Protein AF-A0A8H7E8X5-F1 (afdb_monomer_lite)

Radius of gyration: 23.02 Å; chains: 1; bounding box: 70×50×63 Å

Organism: NCBI:txid364733

InterPro domains:
  IPR025533 Protein of unknown function DUF4419 [PF14388] (1-204)
  IPR025533 Protein of unknown function DUF4419 [PTHR31252] (1-207)

Structure (mmCIF, N/CA/C/O backbone):
data_AF-A0A8H7E8X5-F1
#
_entry.id   AF-A0A8H7E8X5-F1
#
loop_
_atom_site.group_PDB
_atom_site.id
_atom_site.type_symbol
_atom_site.label_atom_id
_atom_site.label_alt_id
_atom_site.label_comp_id
_atom_site.label_asym_id
_atom_site.label_entity_id
_atom_site.label_seq_id
_atom_site.pdbx_PDB_ins_code
_atom_site.Cartn_x
_atom_site.Cartn_y
_atom_site.Cartn_z
_atom_site.occupancy
_atom_site.B_iso_or_equiv
_atom_site.auth_seq_id
_atom_site.auth_comp_id
_atom_site.auth_asym_id
_atom_site.auth_atom_id
_atom_site.pdbx_PDB_model_num
ATOM 1 N N . MET A 1 1 ? -34.900 24.177 18.590 1.00 46.56 1 MET A N 1
ATOM 2 C CA . MET A 1 1 ? -34.113 25.388 18.263 1.00 46.56 1 MET A CA 1
ATOM 3 C C . MET A 1 1 ? -32.699 25.000 17.821 1.00 46.56 1 MET A C 1
ATOM 5 O O . MET A 1 1 ? -31.757 25.142 18.580 1.00 46.56 1 MET A O 1
ATOM 9 N N . MET A 1 2 ? -32.560 24.484 16.597 1.00 32.22 2 MET A N 1
ATOM 10 C CA . MET A 1 2 ? -31.265 24.312 15.905 1.00 32.22 2 MET A CA 1
ATOM 11 C C . MET A 1 2 ? -31.343 24.722 14.418 1.00 32.22 2 MET A C 1
ATOM 13 O O . MET A 1 2 ? -30.321 24.949 13.792 1.00 32.22 2 MET A O 1
ATOM 17 N N . GLY A 1 3 ? -32.549 24.886 13.853 1.00 36.16 3 GLY A N 1
ATOM 18 C CA . GLY A 1 3 ? -32.745 25.287 12.452 1.00 36.16 3 GLY A CA 1
ATOM 19 C C . GLY A 1 3 ? -32.622 26.790 12.168 1.00 36.16 3 GLY A C 1
ATOM 20 O O . GLY A 1 3 ? -32.438 27.175 11.023 1.00 36.16 3 GLY A O 1
ATOM 21 N N . THR A 1 4 ? -32.689 27.662 13.179 1.00 43.66 4 THR A N 1
ATOM 22 C CA . THR A 1 4 ? -32.699 29.127 12.987 1.00 43.66 4 THR A CA 1
ATOM 23 C C . THR A 1 4 ? -31.311 29.770 12.891 1.00 43.66 4 THR A C 1
ATOM 25 O O . THR A 1 4 ? -31.224 30.960 12.608 1.00 43.66 4 THR A O 1
ATOM 28 N N . LEU A 1 5 ? -30.226 29.007 13.088 1.00 44.22 5 LEU A N 1
ATOM 29 C CA . LEU A 1 5 ? -28.839 29.500 13.032 1.00 44.22 5 LEU A CA 1
ATOM 30 C C . LEU A 1 5 ? -28.049 29.001 11.805 1.00 44.22 5 LEU A C 1
ATOM 32 O O . LEU A 1 5 ? -26.901 29.396 11.620 1.00 44.22 5 LEU A O 1
ATOM 36 N N . GLN A 1 6 ? -28.677 28.219 10.917 1.00 40.34 6 GLN A N 1
ATOM 37 C CA . GLN A 1 6 ? -28.052 27.675 9.698 1.00 40.34 6 GLN A CA 1
ATOM 38 C C . GLN A 1 6 ? -27.538 28.729 8.711 1.00 40.34 6 GLN A C 1
ATOM 40 O O . GLN A 1 6 ? -26.652 28.431 7.923 1.00 40.34 6 GLN A O 1
ATOM 45 N N . LYS A 1 7 ? -28.053 29.964 8.752 1.00 43.56 7 LYS A N 1
ATOM 46 C CA . LYS A 1 7 ? -27.566 31.060 7.895 1.00 43.56 7 LYS A CA 1
ATOM 47 C C . LYS A 1 7 ? -26.376 31.838 8.466 1.00 43.56 7 LYS A C 1
ATOM 49 O O . LYS A 1 7 ? -25.842 32.690 7.765 1.00 43.56 7 LYS A O 1
ATOM 54 N N . TYR A 1 8 ? -25.983 31.572 9.711 1.00 40.72 8 TYR A N 1
ATOM 55 C CA . TYR A 1 8 ? -24.938 32.330 10.411 1.00 40.72 8 TYR A CA 1
ATOM 56 C C . TYR A 1 8 ? -23.752 31.472 10.851 1.00 40.72 8 TYR A C 1
ATOM 58 O O . TYR A 1 8 ? -22.701 32.018 11.173 1.00 40.72 8 TYR A O 1
ATOM 66 N N . PHE A 1 9 ? -23.907 30.148 10.846 1.00 33.59 9 PHE A N 1
ATOM 67 C CA . PHE A 1 9 ? -22.853 29.215 11.209 1.00 33.59 9 PHE A CA 1
ATOM 68 C C . PHE A 1 9 ? -22.735 28.131 10.150 1.00 33.59 9 PHE A C 1
ATOM 70 O O . PHE A 1 9 ? -23.690 27.406 9.873 1.00 33.59 9 PHE A O 1
ATOM 77 N N . ASP A 1 10 ? -21.539 28.026 9.583 1.00 31.61 10 ASP A N 1
ATOM 78 C CA . ASP A 1 10 ? -21.145 26.884 8.780 1.00 31.61 10 ASP A CA 1
ATOM 79 C C . ASP A 1 10 ? -20.956 25.701 9.739 1.00 31.61 10 ASP A C 1
ATOM 81 O O . ASP A 1 10 ? -20.064 25.712 10.595 1.00 31.61 10 ASP A O 1
ATOM 85 N N . TYR A 1 11 ? -21.831 24.699 9.662 1.00 33.53 11 TYR A N 1
ATOM 86 C CA . TYR A 1 11 ? -21.717 23.486 10.471 1.00 33.53 11 TYR A CA 1
ATOM 87 C C . TYR A 1 11 ? -20.634 22.584 9.871 1.00 33.53 11 TYR A C 1
ATOM 89 O O . TYR A 1 11 ? -20.913 21.526 9.313 1.00 33.53 11 TYR A O 1
ATOM 97 N N . ASN A 1 12 ? -19.376 23.009 9.988 1.00 28.88 12 ASN A N 1
ATOM 98 C CA . ASN A 1 12 ? -18.217 22.189 9.662 1.00 28.88 12 ASN A CA 1
ATOM 99 C C . ASN A 1 12 ? -18.042 21.107 10.738 1.00 28.88 12 ASN A C 1
ATOM 101 O O . ASN A 1 12 ? -17.226 21.215 11.654 1.00 28.88 12 ASN A O 1
ATOM 105 N N . LEU A 1 13 ? -18.824 20.035 10.625 1.00 26.03 13 LEU A N 1
ATOM 106 C CA . LEU A 1 13 ? -18.470 18.761 11.231 1.00 26.03 13 LEU A CA 1
ATOM 107 C C . LEU A 1 13 ? -17.204 18.269 10.519 1.00 26.03 13 LEU A C 1
ATOM 109 O O . LEU A 1 13 ? -17.281 17.682 9.443 1.00 26.03 13 LEU A O 1
ATOM 113 N N . ARG A 1 14 ? -16.026 18.502 11.115 1.00 34.41 14 ARG A N 1
ATOM 114 C CA . ARG A 1 14 ? -14.799 17.762 10.774 1.00 34.41 14 ARG A CA 1
ATOM 115 C C . ARG A 1 14 ? -14.991 16.298 11.196 1.00 34.41 14 ARG A C 1
ATOM 117 O O . ARG A 1 14 ? -14.504 15.870 12.237 1.00 34.41 14 ARG A O 1
ATOM 124 N N . GLY A 1 15 ? -15.788 15.566 10.424 1.00 32.16 15 GLY A N 1
ATOM 125 C CA . GLY A 1 15 ? -16.026 14.135 10.558 1.00 32.16 15 GLY A CA 1
ATOM 126 C C . GLY A 1 15 ? -14.956 13.367 9.794 1.00 32.16 15 GLY A C 1
ATOM 127 O O . GLY A 1 15 ? -14.653 13.704 8.653 1.00 32.16 15 GLY A O 1
ATOM 128 N N . GLY A 1 16 ? -14.352 12.382 10.456 1.00 40.75 16 GLY A N 1
ATOM 129 C CA . GLY A 1 16 ? -13.248 11.587 9.933 1.00 40.75 16 GLY A CA 1
ATOM 130 C C . GLY A 1 16 ? -13.491 11.026 8.531 1.00 40.75 16 GLY A C 1
ATOM 131 O O . GLY A 1 16 ? -14.607 10.678 8.150 1.00 40.75 16 GLY A O 1
ATOM 132 N N . CYS A 1 17 ? -12.397 10.937 7.785 1.00 52.47 17 CYS A N 1
ATOM 133 C CA . CYS A 1 17 ? -12.287 10.232 6.521 1.00 52.47 17 CYS A CA 1
ATOM 134 C C . CYS A 1 17 ? -12.805 8.791 6.662 1.00 52.47 17 CYS A C 1
ATOM 136 O O . CYS A 1 17 ? -12.270 7.992 7.425 1.00 52.47 17 CYS A O 1
ATOM 138 N N . GLY A 1 18 ? -13.856 8.465 5.917 1.00 61.81 18 GLY A N 1
ATOM 139 C CA . GLY A 1 18 ? -14.377 7.111 5.779 1.00 61.81 18 GLY A CA 1
ATOM 140 C C . GLY A 1 18 ? -14.711 6.845 4.319 1.00 61.81 18 GLY A C 1
ATOM 141 O O . GLY A 1 18 ? -15.047 7.771 3.580 1.00 61.81 18 GLY A O 1
ATOM 142 N N . PHE A 1 19 ? -14.598 5.592 3.889 1.00 74.12 19 PHE A N 1
ATOM 143 C CA . PHE A 1 19 ? -15.014 5.204 2.546 1.00 74.12 19 PHE A CA 1
ATOM 144 C C . PHE A 1 19 ? -16.534 4.993 2.538 1.00 74.12 19 PHE A C 1
ATOM 146 O O . PHE A 1 19 ? -17.002 4.073 3.210 1.00 74.12 19 PHE A O 1
ATOM 153 N N . PRO A 1 20 ? -17.325 5.804 1.806 1.00 77.19 20 PRO A N 1
ATOM 154 C CA . PRO A 1 20 ? -18.770 5.580 1.701 1.00 77.19 20 PRO A CA 1
ATOM 155 C C . PRO A 1 20 ? -19.086 4.269 0.969 1.00 77.19 20 PRO A C 1
ATOM 157 O O . PRO A 1 20 ? -20.109 3.641 1.219 1.00 77.19 20 PRO A O 1
ATOM 160 N N . SER A 1 21 ? -18.192 3.846 0.075 1.00 83.88 21 SER A N 1
ATOM 161 C CA . SER A 1 21 ? -18.169 2.522 -0.537 1.00 83.88 21 SER A CA 1
ATOM 162 C C . SER A 1 21 ? -16.740 2.187 -0.966 1.00 83.88 21 SER A C 1
ATOM 164 O O . SER A 1 21 ? -15.910 3.083 -1.139 1.00 83.88 21 SER A O 1
ATOM 166 N N . VAL A 1 22 ? -16.450 0.897 -1.133 1.00 89.62 22 VAL A N 1
ATOM 167 C CA . VAL A 1 22 ? -15.182 0.403 -1.678 1.00 89.62 22 VAL A CA 1
ATOM 168 C C . VAL A 1 22 ? -15.502 -0.589 -2.783 1.00 89.62 22 VAL A C 1
ATOM 170 O O . VAL A 1 22 ? -16.295 -1.504 -2.585 1.00 89.62 22 VAL A O 1
ATOM 173 N N . THR A 1 23 ? -14.868 -0.417 -3.941 1.00 91.62 23 THR A N 1
ATOM 174 C CA . THR A 1 23 ? -14.894 -1.413 -5.016 1.00 91.62 23 THR A CA 1
ATOM 175 C C . THR A 1 23 ? -13.538 -2.098 -5.072 1.00 91.62 23 THR A C 1
ATOM 177 O O . THR A 1 23 ? -12.532 -1.468 -5.401 1.00 91.62 23 THR A O 1
ATOM 180 N N . LEU A 1 24 ? -13.509 -3.387 -4.743 1.00 93.31 24 LEU A N 1
ATOM 181 C CA . LEU A 1 24 ? -12.315 -4.212 -4.866 1.00 93.31 24 LEU A CA 1
ATOM 182 C C . LEU A 1 24 ? -12.258 -4.797 -6.281 1.00 93.31 24 LEU A C 1
ATOM 184 O O . LEU A 1 24 ? -13.121 -5.581 -6.661 1.00 93.31 24 LEU A O 1
ATOM 188 N N . LEU A 1 25 ? -11.273 -4.376 -7.075 1.00 93.06 25 LEU A N 1
ATOM 189 C CA . LEU A 1 25 ? -11.106 -4.849 -8.453 1.00 93.06 25 LEU A CA 1
ATOM 190 C C . LEU A 1 25 ? -10.452 -6.239 -8.505 1.00 93.06 25 LEU A C 1
ATOM 192 O O . LEU A 1 25 ? -9.721 -6.630 -7.592 1.00 93.06 25 LEU A O 1
ATOM 196 N N . GLY A 1 26 ? -10.681 -6.940 -9.616 1.00 94.12 26 GLY A N 1
ATOM 197 C CA . GLY A 1 26 ? -10.250 -8.324 -9.820 1.00 94.12 26 GLY A CA 1
ATOM 198 C C . GLY A 1 26 ? -11.254 -9.333 -9.270 1.00 94.12 26 GLY A C 1
ATOM 199 O O . GLY A 1 26 ? -12.326 -8.976 -8.780 1.00 94.12 26 GLY A O 1
ATOM 200 N N . GLU A 1 27 ? -10.898 -10.605 -9.361 1.00 96.81 27 GLU A N 1
ATOM 201 C CA . GLU A 1 27 ? -11.702 -11.709 -8.858 1.00 96.81 27 GLU A CA 1
ATOM 202 C C . GLU A 1 27 ? -11.158 -12.222 -7.526 1.00 96.81 27 GLU A C 1
ATOM 204 O O . GLU A 1 27 ? -9.976 -12.090 -7.206 1.00 96.81 27 GLU A O 1
ATOM 209 N N . ARG A 1 28 ? -12.011 -12.898 -6.754 1.00 96.81 28 ARG A N 1
ATOM 210 C CA . ARG A 1 28 ? -11.624 -13.556 -5.498 1.00 96.81 28 ARG A CA 1
ATOM 211 C C . ARG A 1 28 ? -10.368 -14.431 -5.655 1.00 96.81 28 ARG A C 1
ATOM 213 O O . ARG A 1 28 ? -9.483 -14.395 -4.801 1.00 96.81 28 ARG A O 1
ATOM 220 N N . ALA A 1 29 ? -10.269 -15.168 -6.764 1.00 97.94 29 ALA A N 1
ATOM 221 C CA . ALA A 1 29 ? -9.134 -16.038 -7.072 1.00 97.94 29 ALA A CA 1
ATOM 222 C C . ALA A 1 29 ? -7.811 -15.268 -7.258 1.00 97.94 29 ALA A C 1
ATOM 224 O O . ALA A 1 29 ? -6.754 -15.763 -6.858 1.00 97.94 29 ALA A O 1
ATOM 225 N N . ASP A 1 30 ? -7.856 -14.043 -7.795 1.00 97.88 30 ASP A N 1
ATOM 226 C CA . ASP A 1 30 ? -6.671 -13.190 -7.937 1.00 97.88 30 ASP A CA 1
ATOM 227 C C . ASP A 1 30 ? -6.090 -12.846 -6.561 1.00 97.88 30 ASP A C 1
ATOM 229 O O . ASP A 1 30 ? -4.883 -12.951 -6.327 1.00 97.88 30 ASP A O 1
ATOM 233 N N . TRP A 1 31 ? -6.959 -12.497 -5.611 1.00 97.94 31 TRP A N 1
ATOM 234 C CA . TRP A 1 31 ? -6.565 -12.144 -4.247 1.00 97.94 31 TRP A CA 1
ATOM 235 C C . TRP A 1 31 ? -6.051 -13.348 -3.447 1.00 97.94 31 TRP A C 1
ATOM 237 O O . TRP A 1 31 ? -5.092 -13.220 -2.678 1.00 97.94 31 TRP A O 1
ATOM 247 N N . GLU A 1 32 ? -6.604 -14.541 -3.670 1.00 98.25 32 GLU A N 1
ATOM 248 C CA . GLU A 1 32 ? -6.062 -15.787 -3.113 1.00 98.25 32 GLU A CA 1
ATOM 249 C C . GLU A 1 32 ? -4.673 -16.119 -3.675 1.00 98.25 32 GLU A C 1
ATOM 251 O O . GLU A 1 32 ? -3.776 -16.541 -2.932 1.00 98.25 32 GLU A O 1
ATOM 256 N N . GLU A 1 33 ? -4.454 -15.882 -4.968 1.00 98.31 33 GLU A N 1
ATOM 257 C CA . GLU A 1 33 ? -3.146 -16.056 -5.596 1.00 98.31 33 GLU A CA 1
ATOM 258 C C . GLU A 1 33 ? -2.121 -15.050 -5.049 1.00 98.31 33 GLU A C 1
ATOM 260 O O . GLU A 1 33 ? -0.983 -15.433 -4.746 1.00 98.31 33 GLU A O 1
ATOM 265 N N . ILE A 1 34 ? -2.513 -13.789 -4.829 1.00 97.94 34 ILE A N 1
ATOM 266 C CA . ILE A 1 34 ? -1.672 -12.796 -4.141 1.00 97.94 34 ILE A CA 1
ATOM 267 C C . ILE A 1 34 ? -1.310 -13.299 -2.738 1.00 97.94 34 ILE A C 1
ATOM 269 O O . ILE A 1 34 ? -0.128 -13.315 -2.379 1.00 97.94 34 ILE A O 1
ATOM 273 N N . LEU A 1 35 ? -2.282 -13.789 -1.960 1.00 98.12 35 LEU A N 1
ATOM 274 C CA . LEU A 1 35 ? -2.036 -14.339 -0.623 1.00 98.12 35 LEU A CA 1
ATOM 275 C C . LEU A 1 35 ? -1.037 -15.504 -0.659 1.00 98.12 35 LEU A C 1
ATOM 277 O O . LEU A 1 35 ? -0.131 -15.589 0.179 1.00 98.12 35 LEU A O 1
ATOM 281 N N . ARG A 1 36 ? -1.162 -16.395 -1.647 1.00 98.38 36 ARG A N 1
ATOM 282 C CA . ARG A 1 36 ? -0.237 -17.516 -1.848 1.00 98.38 36 ARG A CA 1
ATOM 283 C C . ARG A 1 36 ? 1.181 -17.034 -2.160 1.00 98.38 36 ARG A C 1
ATOM 285 O O . ARG A 1 36 ? 2.139 -17.636 -1.673 1.00 98.38 36 ARG A O 1
ATOM 292 N N . ARG A 1 37 ? 1.343 -15.969 -2.951 1.00 98.12 37 ARG A N 1
ATOM 293 C CA . ARG A 1 37 ? 2.657 -15.371 -3.257 1.00 98.12 37 ARG A CA 1
ATOM 294 C C . ARG A 1 37 ? 3.263 -14.676 -2.046 1.00 98.12 37 ARG A C 1
ATOM 296 O O . ARG A 1 37 ? 4.444 -14.889 -1.776 1.00 98.12 37 ARG A O 1
ATOM 303 N N . VAL A 1 38 ? 2.465 -13.931 -1.283 1.00 97.94 38 VAL A N 1
ATOM 304 C CA . VAL A 1 38 ? 2.912 -13.266 -0.050 1.00 97.94 38 VAL A CA 1
ATOM 305 C C . VAL A 1 38 ? 3.472 -14.274 0.946 1.00 97.94 38 VAL A C 1
ATOM 307 O O . VAL A 1 38 ? 4.568 -14.075 1.456 1.00 97.94 38 VAL A O 1
ATOM 310 N N . ARG A 1 39 ? 2.823 -15.432 1.121 1.00 97.94 39 ARG A N 1
ATOM 311 C CA . ARG A 1 39 ? 3.330 -16.517 1.986 1.00 97.94 39 ARG A CA 1
ATOM 312 C C . ARG A 1 39 ? 4.701 -17.072 1.583 1.00 97.94 39 ARG A C 1
ATOM 314 O O . ARG A 1 39 ? 5.316 -17.780 2.372 1.00 97.94 39 ARG A O 1
ATOM 321 N N . LYS A 1 40 ? 5.190 -16.780 0.374 1.00 98.12 40 LYS A N 1
ATOM 322 C CA . LYS A 1 40 ? 6.527 -17.183 -0.089 1.00 98.12 40 LYS A CA 1
ATOM 323 C C . LYS A 1 40 ? 7.597 -16.133 0.179 1.00 98.12 40 LYS A C 1
ATOM 325 O O . LYS A 1 40 ? 8.767 -16.457 0.013 1.00 98.12 40 LYS A O 1
ATOM 330 N N . LEU A 1 41 ? 7.237 -14.910 0.569 1.00 97.75 41 LEU A N 1
ATOM 331 C CA . LEU A 1 41 ? 8.194 -13.840 0.861 1.00 97.75 41 LEU A CA 1
ATOM 332 C C . LEU A 1 41 ? 9.236 -14.197 1.934 1.00 97.75 41 LEU A C 1
ATOM 334 O O . LEU A 1 41 ? 10.383 -13.789 1.746 1.00 97.75 41 LEU A O 1
ATOM 338 N N . PRO A 1 42 ? 8.936 -15.004 2.977 1.00 98.12 42 PRO A N 1
ATOM 339 C CA . PRO A 1 42 ? 9.933 -15.359 3.987 1.00 98.12 42 PRO A CA 1
ATOM 340 C C . PRO A 1 42 ? 11.224 -15.989 3.441 1.00 98.12 42 PRO A C 1
ATOM 342 O O . PRO A 1 42 ? 12.283 -15.860 4.049 1.00 98.12 42 PRO A O 1
ATOM 345 N N . LYS A 1 43 ? 11.184 -16.612 2.253 1.00 97.81 43 LYS A N 1
ATOM 346 C CA . LYS A 1 43 ? 12.374 -17.204 1.618 1.00 97.81 43 LYS A CA 1
ATOM 347 C C . LYS A 1 43 ? 13.450 -16.179 1.222 1.00 97.81 43 LYS A C 1
ATOM 349 O O . LYS A 1 43 ? 14.559 -16.578 0.892 1.00 97.81 43 LYS A O 1
ATOM 354 N N . TYR A 1 44 ? 13.120 -14.886 1.212 1.00 96.25 44 TYR A N 1
ATOM 355 C CA . TYR A 1 44 ? 14.026 -13.799 0.830 1.00 96.25 44 TYR A CA 1
ATOM 356 C C . TYR A 1 44 ? 14.676 -13.091 2.033 1.00 96.25 44 TYR A C 1
ATOM 358 O O . TYR A 1 44 ? 15.332 -12.069 1.855 1.00 96.25 44 TYR A O 1
ATOM 366 N N . GLY A 1 45 ? 14.511 -13.614 3.254 1.00 97.00 45 GLY A N 1
ATOM 367 C CA . GLY A 1 45 ? 15.200 -13.127 4.452 1.00 97.00 45 GLY A CA 1
ATOM 368 C C . GLY A 1 45 ? 14.274 -12.544 5.520 1.00 97.00 45 GLY A C 1
ATOM 369 O O . GLY A 1 45 ? 13.046 -12.617 5.434 1.00 97.00 45 GLY A O 1
ATOM 370 N N . SER A 1 46 ? 14.877 -11.963 6.559 1.00 96.56 46 SER A N 1
ATOM 371 C CA . SER A 1 46 ? 14.171 -11.510 7.766 1.00 96.56 46 SER A CA 1
ATOM 372 C C . SER A 1 46 ? 13.194 -10.362 7.502 1.00 96.56 46 SER A C 1
ATOM 374 O O . SER A 1 46 ? 12.048 -10.430 7.939 1.00 96.56 46 SER A O 1
ATOM 376 N N . GLN A 1 47 ? 13.597 -9.346 6.735 1.00 96.12 47 GLN A N 1
ATOM 377 C CA . GLN A 1 47 ? 12.727 -8.210 6.409 1.00 96.12 47 GLN A CA 1
ATOM 378 C C . GLN A 1 47 ? 11.499 -8.625 5.571 1.00 96.12 47 GLN A C 1
ATOM 380 O O . GLN A 1 47 ? 10.381 -8.323 5.985 1.00 96.12 47 GLN A O 1
ATOM 385 N N . PRO A 1 48 ? 11.634 -9.381 4.458 1.00 97.00 48 PRO A N 1
ATOM 386 C CA . PRO A 1 48 ? 10.476 -9.940 3.753 1.00 97.00 48 PRO A CA 1
ATOM 387 C C . PRO A 1 48 ? 9.600 -10.863 4.610 1.00 97.00 48 PRO A C 1
ATOM 389 O O . PRO A 1 48 ? 8.393 -10.936 4.384 1.00 97.00 48 PRO A O 1
ATOM 392 N N . THR A 1 49 ? 10.180 -11.554 5.599 1.00 97.25 49 THR A N 1
ATOM 393 C CA . THR A 1 49 ? 9.414 -12.357 6.566 1.00 97.25 49 THR A CA 1
ATOM 394 C C . THR A 1 49 ? 8.511 -11.471 7.422 1.00 97.25 49 THR A C 1
ATOM 396 O O . THR A 1 49 ? 7.309 -11.718 7.493 1.00 97.25 49 THR A O 1
ATOM 399 N N . GLU A 1 50 ? 9.060 -10.416 8.026 1.00 95.81 50 GLU A N 1
ATOM 400 C CA . GLU A 1 50 ? 8.297 -9.442 8.818 1.00 95.81 50 GLU A CA 1
ATOM 401 C C . GLU A 1 50 ? 7.209 -8.768 7.970 1.00 95.81 50 GLU A C 1
ATOM 403 O O . GLU A 1 50 ? 6.047 -8.700 8.371 1.00 95.81 50 GLU A O 1
ATOM 408 N N . TRP A 1 51 ? 7.557 -8.342 6.754 1.00 97.06 51 TRP A N 1
ATOM 409 C CA . TRP A 1 51 ? 6.602 -7.735 5.832 1.00 97.06 51 TRP A CA 1
ATOM 410 C C . TRP A 1 51 ? 5.463 -8.690 5.459 1.00 97.06 51 TRP A C 1
ATOM 412 O O . TRP A 1 51 ? 4.296 -8.301 5.461 1.00 97.06 51 TRP A O 1
ATOM 422 N N . SER A 1 52 ? 5.769 -9.970 5.224 1.00 97.62 52 SER A N 1
ATOM 423 C CA . SER A 1 52 ? 4.748 -10.988 4.966 1.00 97.62 52 SER A CA 1
ATOM 424 C C . SER A 1 52 ? 3.738 -11.104 6.105 1.00 97.62 52 SER A C 1
ATOM 426 O O . SER A 1 52 ? 2.558 -11.331 5.835 1.00 97.62 52 SER A O 1
ATOM 428 N N . LEU A 1 53 ? 4.173 -10.978 7.361 1.00 96.69 53 LEU A N 1
ATOM 429 C CA . LEU A 1 53 ? 3.280 -11.051 8.519 1.00 96.69 53 LEU A CA 1
ATOM 430 C C . LEU A 1 53 ? 2.312 -9.862 8.564 1.00 96.69 53 LEU A C 1
ATOM 432 O O . LEU A 1 53 ? 1.160 -10.047 8.946 1.00 96.69 53 LEU A O 1
ATOM 436 N N . LEU A 1 54 ? 2.739 -8.681 8.106 1.00 97.19 54 LEU A N 1
ATOM 437 C CA . LEU A 1 54 ? 1.879 -7.498 7.962 1.00 97.19 54 LEU A CA 1
ATOM 438 C C . LEU A 1 54 ? 0.877 -7.645 6.808 1.00 97.19 54 LEU A C 1
ATOM 440 O O . LEU A 1 54 ? -0.273 -7.236 6.928 1.00 97.19 54 LEU A O 1
ATOM 444 N N . LEU A 1 55 ? 1.288 -8.243 5.689 1.00 97.81 55 LEU A N 1
ATOM 445 C CA . LEU A 1 55 ? 0.441 -8.353 4.496 1.00 97.81 55 LEU A CA 1
ATOM 446 C C . LEU A 1 55 ? -0.645 -9.432 4.605 1.00 97.81 55 LEU A C 1
ATOM 448 O O . LEU A 1 55 ? -1.738 -9.267 4.064 1.00 97.81 55 LEU A O 1
ATOM 452 N N . ILE A 1 56 ? -0.363 -10.552 5.280 1.00 97.44 56 ILE A N 1
ATOM 453 C CA . ILE A 1 56 ? -1.289 -11.694 5.348 1.00 97.44 56 ILE A CA 1
ATOM 454 C C . ILE A 1 56 ? -2.672 -11.305 5.910 1.00 97.44 56 ILE A C 1
ATOM 456 O O . ILE A 1 56 ? -3.665 -11.692 5.289 1.00 97.44 56 ILE A O 1
ATOM 460 N N . PRO A 1 57 ? -2.794 -10.581 7.043 1.00 97.06 57 PRO A N 1
ATOM 461 C CA . PRO A 1 57 ? -4.095 -10.169 7.571 1.00 97.06 57 PRO A CA 1
ATOM 462 C C . PRO A 1 57 ? -4.876 -9.270 6.609 1.00 97.06 57 PRO A C 1
ATOM 464 O O . PRO A 1 57 ? -6.076 -9.473 6.451 1.00 97.06 57 PRO A O 1
ATOM 467 N N . ILE A 1 58 ? -4.197 -8.332 5.937 1.00 97.62 58 ILE A N 1
ATOM 468 C CA . ILE A 1 58 ? -4.810 -7.414 4.965 1.00 97.62 58 ILE A CA 1
A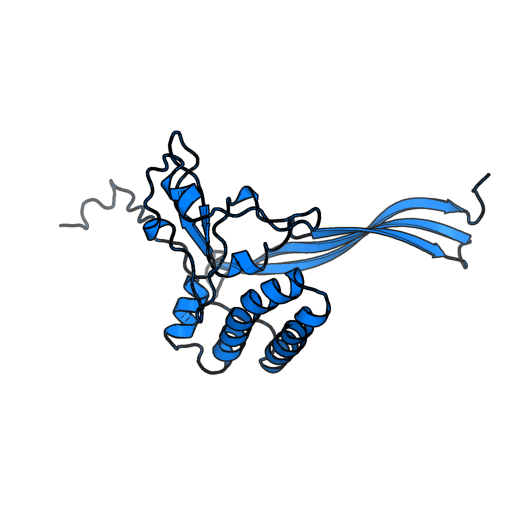TOM 469 C C . ILE A 1 58 ? -5.433 -8.207 3.822 1.00 97.62 58 ILE A C 1
ATOM 471 O O . ILE A 1 58 ? -6.620 -8.075 3.545 1.00 97.62 58 ILE A O 1
ATOM 475 N N . ILE A 1 59 ? -4.640 -9.064 3.177 1.00 97.50 59 ILE A N 1
ATOM 476 C CA . ILE A 1 59 ? -5.093 -9.774 1.978 1.00 97.50 59 ILE A CA 1
ATOM 477 C C . ILE A 1 59 ? -6.183 -10.789 2.334 1.00 97.50 59 ILE A C 1
ATOM 479 O O . ILE A 1 59 ? -7.118 -10.973 1.565 1.00 97.50 59 ILE A O 1
ATOM 483 N N . LYS A 1 60 ? -6.125 -11.409 3.521 1.00 96.88 60 LYS A N 1
ATOM 484 C CA . LYS A 1 60 ? -7.227 -12.252 4.011 1.00 96.88 60 LYS A CA 1
ATOM 485 C C . LYS A 1 60 ? -8.540 -11.472 4.135 1.00 96.88 60 LYS A C 1
ATOM 487 O O . LYS A 1 60 ? -9.564 -11.993 3.721 1.00 96.88 60 LYS A O 1
ATOM 492 N N . LEU A 1 61 ? -8.511 -10.247 4.664 1.00 96.50 61 LEU A N 1
ATOM 493 C CA . LEU A 1 61 ? -9.706 -9.399 4.778 1.00 96.50 61 LEU A CA 1
ATOM 494 C C . LEU A 1 61 ? -10.176 -8.861 3.414 1.00 96.50 61 LEU A C 1
ATOM 496 O O . LEU A 1 61 ? -11.371 -8.657 3.217 1.00 96.50 61 LEU A O 1
ATOM 500 N N . MET A 1 62 ? -9.267 -8.700 2.446 1.00 96.75 62 MET A N 1
ATOM 501 C CA . MET A 1 62 ? -9.630 -8.436 1.047 1.00 96.75 62 MET A CA 1
ATOM 502 C C . MET A 1 62 ? -10.344 -9.636 0.408 1.00 96.75 62 MET A C 1
ATOM 504 O O . MET A 1 62 ? -11.365 -9.444 -0.238 1.00 96.75 62 MET A O 1
ATOM 508 N N . VAL A 1 63 ? -9.875 -10.871 0.637 1.00 97.38 63 VAL A N 1
ATOM 509 C CA . VAL A 1 63 ? -10.584 -12.089 0.193 1.00 97.38 63 VAL A CA 1
ATOM 510 C C . VAL A 1 63 ? -11.954 -12.196 0.875 1.00 97.38 63 VAL A C 1
ATOM 512 O O . VAL A 1 63 ? -12.955 -12.385 0.193 1.00 97.38 63 VAL A O 1
ATOM 515 N N . GLU A 1 64 ? -12.019 -11.976 2.191 1.00 96.56 64 GLU A N 1
ATOM 516 C CA . GLU A 1 64 ? -13.277 -11.983 2.956 1.00 96.56 64 GLU A CA 1
ATOM 517 C C . GLU A 1 64 ? -14.268 -10.917 2.465 1.00 96.56 64 GLU A C 1
ATOM 519 O O . GLU A 1 64 ? -15.475 -11.099 2.573 1.00 96.56 64 GLU A O 1
ATOM 524 N N . SER A 1 65 ? -13.790 -9.819 1.868 1.00 96.69 65 SER A N 1
ATOM 525 C CA . SER A 1 65 ? -14.666 -8.782 1.307 1.00 96.69 65 SER A CA 1
ATOM 526 C C . SER A 1 65 ? -15.527 -9.289 0.141 1.00 96.69 65 SER A C 1
ATOM 528 O O . SER A 1 65 ? -16.568 -8.695 -0.121 1.00 96.69 65 SER A O 1
ATOM 530 N N . PHE A 1 66 ? -15.133 -10.374 -0.541 1.00 96.62 66 PHE A N 1
ATOM 531 C CA . PHE A 1 66 ? -15.971 -11.026 -1.558 1.00 96.62 66 PHE A CA 1
ATOM 532 C C . PHE A 1 66 ? -17.041 -11.931 -0.943 1.00 96.62 66 PHE A C 1
ATOM 534 O O . PHE A 1 66 ? -18.132 -12.049 -1.494 1.00 96.62 66 PHE A O 1
ATOM 541 N N . ASP A 1 67 ? -16.724 -12.565 0.186 1.00 95.19 67 ASP A N 1
ATOM 542 C CA . ASP A 1 67 ? -17.573 -13.577 0.815 1.00 95.19 67 ASP A CA 1
ATOM 543 C C . ASP A 1 67 ? -18.590 -12.926 1.777 1.00 95.19 67 ASP A C 1
ATOM 545 O O . ASP A 1 67 ? -19.756 -13.322 1.824 1.00 95.19 67 ASP A O 1
ATOM 549 N N . GLN A 1 68 ? -18.172 -11.890 2.517 1.00 95.25 68 GLN A N 1
ATOM 550 C CA . GLN A 1 68 ? -18.984 -11.181 3.513 1.00 95.25 68 GLN A CA 1
ATOM 551 C C . GLN A 1 68 ? -18.811 -9.648 3.461 1.00 95.25 68 GLN A C 1
ATOM 553 O O . GLN A 1 68 ? -18.414 -9.032 4.463 1.00 95.25 68 GLN A O 1
ATOM 558 N N . PRO A 1 69 ? -19.161 -8.995 2.332 1.00 93.38 69 PRO A N 1
ATOM 559 C CA . PRO A 1 69 ? -18.974 -7.551 2.132 1.00 93.38 69 PRO A CA 1
ATOM 560 C C . PRO A 1 69 ? -19.695 -6.686 3.176 1.00 93.38 69 PRO A C 1
ATOM 562 O O . PRO A 1 69 ? -19.243 -5.591 3.511 1.00 93.38 69 PRO A O 1
ATOM 565 N N . ASP A 1 70 ? -20.810 -7.180 3.720 1.00 92.44 70 ASP A N 1
ATOM 566 C CA . ASP A 1 70 ? -21.639 -6.443 4.672 1.00 92.44 70 ASP A CA 1
ATOM 567 C C . ASP A 1 70 ? -21.290 -6.662 6.143 1.00 92.44 70 ASP A C 1
ATOM 569 O O . ASP A 1 70 ? -21.856 -5.977 7.007 1.00 92.44 70 ASP A O 1
ATOM 573 N N . SER A 1 71 ? -20.362 -7.576 6.436 1.00 95.00 71 SER A N 1
ATOM 574 C CA . SER A 1 71 ? -19.940 -7.853 7.806 1.00 95.00 71 SER A CA 1
ATOM 575 C C . SER A 1 71 ? -19.295 -6.621 8.448 1.00 95.00 71 SER A C 1
ATOM 577 O O . SER A 1 71 ? -18.584 -5.846 7.803 1.00 95.00 71 SER A O 1
ATOM 579 N N . GLN A 1 72 ? -19.511 -6.446 9.756 1.00 92.94 72 GLN A N 1
ATOM 580 C CA . GLN A 1 72 ? -18.879 -5.349 10.499 1.00 92.94 72 GLN A CA 1
ATOM 581 C C . GLN A 1 72 ? -17.353 -5.445 10.462 1.00 92.94 72 GLN A C 1
ATOM 583 O O . GLN A 1 72 ? -16.678 -4.434 10.330 1.00 92.94 72 GLN A O 1
ATOM 588 N N . GLN A 1 73 ? -16.802 -6.661 10.473 1.00 92.94 73 GLN A N 1
ATOM 589 C CA . GLN A 1 73 ? -15.360 -6.870 10.386 1.00 92.94 73 GLN A CA 1
ATOM 590 C C . GLN A 1 73 ? -14.763 -6.324 9.079 1.00 92.94 73 GLN A C 1
ATOM 592 O O . GLN A 1 73 ? -13.720 -5.670 9.119 1.00 92.94 73 GLN A O 1
ATOM 597 N N . VAL A 1 74 ? -15.408 -6.572 7.933 1.00 93.38 74 VAL A N 1
ATOM 598 C CA . VAL A 1 74 ? -14.956 -6.053 6.631 1.00 93.38 74 VAL A CA 1
ATOM 599 C C . VAL A 1 74 ? -15.113 -4.532 6.568 1.00 93.38 74 VAL A C 1
ATOM 601 O O . VAL A 1 74 ? -14.194 -3.837 6.132 1.00 93.38 74 VAL A O 1
ATOM 604 N N . LYS A 1 75 ? -16.231 -3.990 7.064 1.00 91.44 75 LYS A N 1
ATOM 605 C CA . LYS A 1 75 ? -16.463 -2.536 7.127 1.00 91.44 75 LYS A CA 1
ATOM 606 C C . LYS A 1 75 ? -15.411 -1.834 7.991 1.00 91.44 75 LYS A C 1
ATOM 608 O O . LYS A 1 75 ? -14.771 -0.889 7.529 1.00 91.44 75 LYS A O 1
ATOM 613 N N . ASP A 1 76 ? -15.154 -2.348 9.190 1.00 91.06 76 ASP A N 1
ATOM 614 C CA . ASP A 1 76 ? -14.123 -1.839 10.098 1.00 91.06 76 ASP A CA 1
ATOM 615 C C . ASP A 1 76 ? -12.719 -1.951 9.499 1.00 91.06 76 ASP A C 1
ATOM 617 O O . ASP A 1 76 ? -11.893 -1.054 9.678 1.00 91.06 76 ASP A O 1
ATOM 621 N N . PHE A 1 77 ? -12.429 -3.036 8.774 1.00 93.31 77 PHE A N 1
ATOM 622 C CA . PHE A 1 77 ? -11.164 -3.198 8.063 1.00 93.31 77 PHE A CA 1
ATOM 623 C C . PHE A 1 77 ? -10.938 -2.060 7.064 1.00 93.31 77 PHE A C 1
ATOM 625 O O . PHE A 1 77 ? -9.898 -1.400 7.123 1.00 93.31 77 PHE A O 1
ATOM 632 N N . TRP A 1 78 ? -11.908 -1.781 6.192 1.00 93.38 78 TRP A N 1
ATOM 633 C CA . TRP A 1 78 ? -11.790 -0.705 5.208 1.00 93.38 78 TRP A CA 1
ATOM 634 C C . TRP A 1 78 ? -11.721 0.676 5.866 1.00 93.38 78 TRP A C 1
ATOM 636 O O 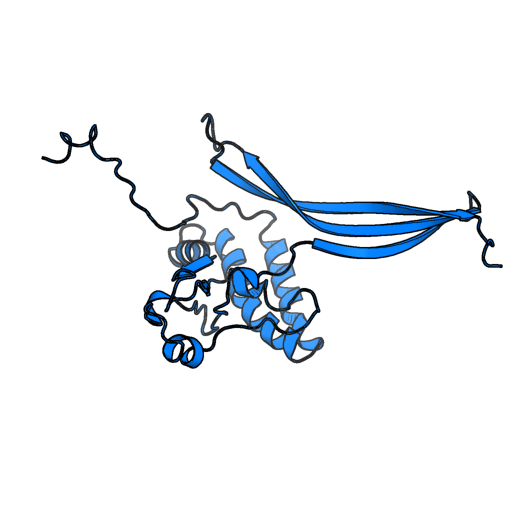. TRP A 1 78 ? -10.863 1.478 5.503 1.00 93.38 78 TRP A O 1
ATOM 646 N N . LEU A 1 79 ? -12.531 0.938 6.895 1.00 90.69 79 LEU A N 1
ATOM 647 C CA . LEU A 1 79 ? -12.500 2.206 7.636 1.00 90.69 79 LEU A CA 1
ATOM 648 C C . LEU A 1 79 ? -11.181 2.445 8.392 1.00 90.69 79 LEU A C 1
ATOM 650 O O . LEU A 1 79 ? -10.858 3.583 8.721 1.00 90.69 79 LEU A O 1
ATOM 654 N N . ARG A 1 80 ? -10.388 1.397 8.644 1.00 91.62 80 ARG A N 1
ATOM 655 C CA . ARG A 1 80 ? -9.078 1.475 9.316 1.00 91.62 80 ARG A CA 1
ATOM 656 C C . ARG A 1 80 ? -7.894 1.440 8.342 1.00 91.62 80 ARG A C 1
ATOM 658 O O . ARG A 1 80 ? -6.776 1.109 8.747 1.00 91.62 80 ARG A O 1
ATOM 665 N N . ALA A 1 81 ? -8.116 1.795 7.074 1.00 91.81 81 ALA A N 1
ATOM 666 C CA . ALA A 1 81 ? -7.052 1.893 6.073 1.00 91.81 81 ALA A CA 1
ATOM 667 C C . ALA A 1 81 ? -5.979 2.908 6.439 1.00 91.81 81 ALA A C 1
ATOM 669 O O . ALA A 1 81 ? -4.791 2.592 6.366 1.00 91.81 81 ALA A O 1
ATOM 670 N N . CYS A 1 82 ? -6.403 4.090 6.876 1.00 90.19 82 CYS A N 1
ATOM 671 C CA . CYS A 1 82 ? -5.533 5.183 7.267 1.00 90.19 82 CYS A CA 1
ATOM 672 C C . CYS A 1 82 ? -6.191 5.975 8.401 1.00 90.19 82 CYS A C 1
ATOM 674 O O . CYS A 1 82 ? -7.379 6.283 8.334 1.00 90.19 82 CYS A O 1
ATOM 676 N N . HIS A 1 83 ? -5.425 6.303 9.436 1.00 87.38 83 HIS A N 1
ATOM 677 C CA . HIS A 1 83 ? -5.829 7.201 10.514 1.00 87.38 83 HIS A CA 1
ATOM 678 C C . HIS A 1 83 ? -4.692 8.179 10.781 1.00 87.38 83 HIS A C 1
ATOM 680 O O . HIS A 1 83 ? -3.571 7.743 11.045 1.00 87.38 83 HIS A O 1
ATOM 686 N N . SER A 1 84 ? -4.993 9.474 10.753 1.00 87.62 84 SER A N 1
ATOM 687 C CA . SER A 1 84 ? -4.042 10.522 11.124 1.00 87.62 84 SER A CA 1
ATOM 688 C C . SER A 1 84 ? -4.349 11.066 12.515 1.00 87.62 84 SER A C 1
ATOM 690 O O . SER A 1 84 ? -5.511 11.197 12.907 1.00 87.62 84 SER A O 1
ATOM 692 N N . ALA A 1 85 ? -3.303 11.396 13.266 1.00 86.44 85 ALA A N 1
ATOM 693 C CA . ALA A 1 85 ? -3.407 11.975 14.597 1.00 86.44 85 ALA A CA 1
ATOM 694 C C . ALA A 1 85 ? -2.293 12.988 14.853 1.00 86.44 85 ALA A C 1
ATOM 696 O O . ALA A 1 85 ? -1.145 12.761 14.466 1.00 86.44 85 ALA A O 1
ATOM 697 N N . GLY A 1 86 ? -2.641 14.047 15.582 1.00 83.25 86 GLY A N 1
ATOM 698 C CA . GLY A 1 86 ? -1.758 15.174 15.867 1.00 83.25 86 GLY A CA 1
ATOM 699 C C . GLY A 1 86 ? -1.593 16.137 14.701 1.00 83.25 86 GLY A C 1
ATOM 700 O O . GLY A 1 86 ? -2.214 15.981 13.650 1.00 83.25 86 GLY A O 1
ATOM 701 N N . GLN A 1 87 ? -0.796 17.171 14.938 1.00 81.25 87 GLN A N 1
ATOM 702 C CA . GLN A 1 87 ? -0.429 18.201 13.972 1.00 81.25 87 GLN A CA 1
ATOM 703 C C . GLN A 1 87 ? 1.039 18.579 14.154 1.00 81.25 87 GLN A C 1
ATOM 705 O O . GLN A 1 87 ? 1.548 18.562 15.274 1.00 81.25 87 GLN A O 1
ATOM 710 N N . ASP A 1 88 ? 1.699 18.986 13.073 1.00 79.81 88 ASP A N 1
ATOM 711 C CA . ASP A 1 88 ? 3.057 19.525 13.143 1.00 79.81 88 ASP A CA 1
ATOM 712 C C . ASP A 1 88 ? 3.038 20.944 13.723 1.00 79.81 88 ASP A C 1
ATOM 714 O O . ASP A 1 88 ? 2.879 21.947 13.023 1.00 79.81 88 ASP A O 1
ATOM 718 N N . ALA A 1 89 ? 3.171 21.025 15.045 1.00 74.19 89 ALA A N 1
ATOM 719 C CA . ALA A 1 89 ? 3.177 22.263 15.811 1.00 74.19 89 ALA A CA 1
ATOM 720 C C . ALA A 1 89 ? 4.144 22.162 16.999 1.00 74.19 89 ALA A C 1
ATOM 722 O O . ALA A 1 89 ? 4.652 21.096 17.337 1.00 74.19 89 ALA A O 1
ATOM 723 N N . SER A 1 90 ? 4.406 23.285 17.675 1.00 72.44 90 SER A N 1
ATOM 724 C CA . SER 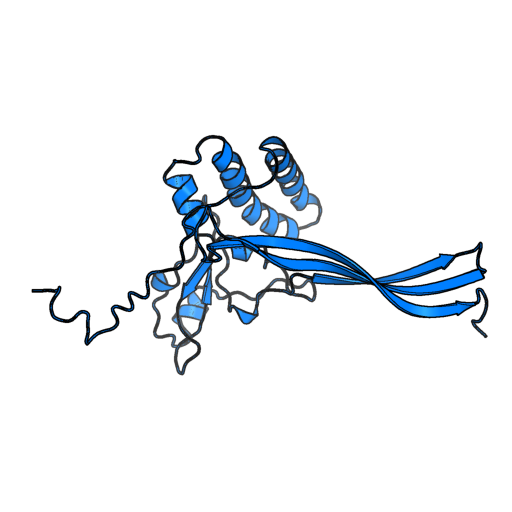A 1 90 ? 5.265 23.280 18.865 1.00 72.44 90 SER A CA 1
ATOM 725 C C . SER A 1 90 ? 4.671 22.387 19.965 1.00 72.44 90 SER A C 1
ATOM 727 O O . SER A 1 90 ? 3.653 22.729 20.573 1.00 72.44 90 SER A O 1
ATOM 729 N N . GLY A 1 91 ? 5.309 21.237 20.208 1.00 70.06 91 GLY A N 1
ATOM 730 C CA . GLY A 1 91 ? 4.854 20.230 21.171 1.00 70.06 91 GLY A CA 1
ATOM 731 C C . GLY A 1 91 ? 3.794 19.266 20.632 1.00 70.06 91 GLY A C 1
ATOM 732 O O . GLY A 1 91 ? 3.051 18.685 21.421 1.00 70.06 91 GLY A O 1
ATOM 733 N N . ASP A 1 92 ? 3.682 19.096 19.315 1.00 80.19 92 ASP A N 1
ATOM 734 C CA . ASP A 1 92 ? 2.921 17.998 18.724 1.00 80.19 92 ASP A CA 1
ATOM 735 C C . ASP A 1 92 ? 3.578 17.480 17.435 1.00 80.19 92 ASP A C 1
ATOM 737 O O . ASP A 1 92 ? 4.467 18.117 16.876 1.00 80.19 92 ASP A O 1
ATOM 741 N N . ILE A 1 93 ? 3.205 16.266 17.035 1.00 81.94 93 ILE A N 1
ATOM 742 C CA . ILE A 1 93 ? 3.763 15.564 15.879 1.00 81.94 93 ILE A CA 1
ATOM 743 C C . ILE A 1 93 ? 2.606 14.946 15.110 1.00 81.94 93 ILE A C 1
ATOM 745 O O . ILE A 1 93 ? 1.850 14.142 15.683 1.00 81.94 93 ILE A O 1
ATOM 749 N N . GLU A 1 94 ? 2.507 15.265 13.820 1.00 88.75 94 GLU A N 1
ATOM 750 C CA . GLU A 1 94 ? 1.587 14.583 12.926 1.00 88.75 94 GLU A CA 1
ATOM 751 C C . GLU A 1 94 ? 2.032 13.131 12.710 1.00 88.75 94 GLU A C 1
ATOM 753 O O . GLU A 1 94 ? 3.188 12.807 12.430 1.00 88.75 94 GLU A O 1
ATOM 758 N N . THR A 1 95 ? 1.091 12.208 12.860 1.00 90.75 95 THR A N 1
ATOM 759 C CA . THR A 1 95 ? 1.326 10.782 12.647 1.00 90.75 95 THR A CA 1
ATOM 760 C C . THR A 1 95 ? 0.222 10.165 11.826 1.00 90.75 95 THR A C 1
ATOM 762 O O . THR A 1 95 ? -0.926 10.593 11.891 1.00 90.75 95 THR A O 1
ATOM 765 N N . MET A 1 96 ? 0.581 9.099 11.123 1.00 91.75 96 MET A N 1
ATOM 766 C CA . MET A 1 96 ? -0.303 8.242 10.362 1.00 91.75 96 MET A CA 1
ATOM 767 C C . MET A 1 96 ? -0.147 6.794 10.838 1.00 91.75 96 MET A C 1
ATOM 769 O O . MET A 1 96 ? 0.969 6.294 11.007 1.00 91.75 96 MET A O 1
ATOM 773 N N . SER A 1 97 ? -1.274 6.116 11.030 1.00 92.56 97 SER A N 1
ATOM 774 C CA . SER A 1 97 ? -1.377 4.667 11.214 1.00 92.56 97 SER A CA 1
ATOM 775 C C . SER A 1 97 ? -2.461 4.101 10.290 1.00 92.56 97 SER A C 1
ATOM 777 O O . SER A 1 97 ? -3.008 4.811 9.450 1.00 92.56 97 SER A O 1
ATOM 779 N N . GLY A 1 98 ? -2.770 2.814 10.423 1.00 93.69 98 GLY A N 1
ATOM 780 C CA . GLY A 1 98 ? -3.676 2.087 9.532 1.00 93.69 98 GLY A CA 1
ATOM 781 C C . GLY A 1 98 ? -2.950 1.029 8.709 1.00 93.69 98 GLY A C 1
ATOM 782 O O . GLY A 1 98 ? -1.715 0.974 8.680 1.00 93.69 98 GLY A O 1
ATOM 783 N N . TRP A 1 99 ? -3.707 0.145 8.059 1.00 95.69 99 TRP A N 1
ATOM 784 C CA . TRP A 1 99 ? -3.107 -1.014 7.395 1.00 95.69 99 TRP A CA 1
ATOM 785 C C . TRP A 1 99 ? -2.325 -0.611 6.148 1.00 95.69 99 TRP A C 1
ATOM 787 O O . TRP A 1 99 ? -1.409 -1.327 5.746 1.00 95.69 99 TRP A O 1
ATOM 797 N N . ILE A 1 100 ? -2.608 0.568 5.583 1.00 93.56 100 ILE A N 1
ATOM 798 C CA . ILE A 1 100 ? -1.877 1.099 4.431 1.00 93.56 100 ILE A CA 1
ATOM 799 C C . ILE A 1 100 ? -0.382 1.293 4.729 1.00 93.56 100 ILE A C 1
ATOM 801 O O . ILE A 1 100 ? 0.456 1.187 3.835 1.00 93.56 100 ILE A O 1
ATOM 805 N N . THR A 1 101 ? -0.017 1.480 6.001 1.00 95.25 101 THR A N 1
ATOM 806 C CA . THR A 1 101 ? 1.385 1.612 6.426 1.00 95.25 101 THR A CA 1
ATOM 807 C C . THR A 1 101 ? 2.208 0.340 6.192 1.00 95.25 101 THR A C 1
ATOM 809 O O . THR A 1 101 ? 3.431 0.422 6.088 1.00 95.25 101 THR A O 1
ATOM 812 N N . ALA A 1 102 ? 1.577 -0.830 6.018 1.00 96.12 102 ALA A N 1
ATOM 813 C CA . ALA A 1 102 ? 2.279 -2.050 5.614 1.00 96.12 102 ALA A CA 1
ATOM 814 C C . ALA A 1 102 ? 2.914 -1.936 4.221 1.00 96.12 102 ALA A C 1
ATOM 816 O O . ALA A 1 102 ? 3.909 -2.605 3.950 1.00 96.12 102 ALA A O 1
ATOM 817 N N . PHE A 1 103 ? 2.383 -1.077 3.348 1.00 93.75 103 PHE A N 1
ATOM 818 C CA . PHE A 1 103 ? 2.960 -0.802 2.029 1.00 93.75 103 PHE A CA 1
ATOM 819 C C . PHE A 1 103 ? 4.092 0.235 2.081 1.00 93.75 103 PHE A C 1
ATOM 821 O O . PHE A 1 103 ? 4.824 0.389 1.112 1.00 93.75 103 PHE A O 1
ATOM 828 N N . CYS A 1 104 ? 4.302 0.880 3.232 1.00 94.00 104 CYS A N 1
ATOM 829 C CA . CYS A 1 104 ? 5.404 1.810 3.490 1.00 94.00 104 CYS A CA 1
ATOM 830 C C . CYS A 1 104 ? 6.558 1.120 4.241 1.00 94.00 104 CYS A C 1
ATOM 832 O O . CYS A 1 104 ? 7.200 1.725 5.097 1.00 94.00 104 CYS A O 1
ATOM 834 N N . PHE A 1 105 ? 6.789 -0.175 3.997 1.00 94.00 105 PHE A N 1
ATOM 835 C CA . PHE A 1 105 ? 7.726 -0.978 4.791 1.00 94.00 105 PHE A CA 1
ATOM 836 C C . PHE A 1 105 ? 9.197 -0.569 4.596 1.00 94.00 105 PHE A C 1
ATOM 838 O O . PHE A 1 105 ? 9.970 -0.582 5.564 1.00 94.00 105 PHE A O 1
ATOM 845 N N . TRP A 1 106 ? 9.557 -0.196 3.367 1.00 92.50 106 TRP A N 1
ATOM 846 C CA . TRP A 1 106 ? 10.869 0.324 2.991 1.00 92.50 106 TRP A CA 1
ATOM 847 C C . TRP A 1 106 ? 10.772 1.784 2.546 1.00 92.50 106 TRP A C 1
ATOM 849 O O . TRP A 1 106 ? 9.759 2.206 1.988 1.00 92.50 106 TRP A O 1
ATOM 859 N N . SER A 1 107 ? 11.851 2.530 2.775 1.00 89.06 107 SER A N 1
ATOM 860 C CA . SER A 1 107 ? 12.070 3.853 2.203 1.00 89.06 107 SER A CA 1
ATOM 861 C C . SER A 1 107 ? 12.432 3.753 0.719 1.00 89.06 107 SER A C 1
ATOM 863 O O . SER A 1 107 ? 12.722 2.671 0.203 1.00 89.06 107 SER A O 1
ATOM 865 N N . GLU A 1 108 ? 12.501 4.901 0.046 1.00 83.25 108 GLU A N 1
ATOM 866 C CA . GLU A 1 108 ? 12.964 5.008 -1.345 1.00 83.25 108 GLU A CA 1
ATOM 867 C C . GLU A 1 108 ? 14.382 4.446 -1.576 1.00 83.25 108 GLU A C 1
ATOM 869 O O . GLU A 1 108 ? 14.712 4.042 -2.686 1.00 83.25 108 GLU A O 1
ATOM 874 N N . TYR A 1 109 ? 15.198 4.339 -0.522 1.00 84.69 109 TYR A N 1
ATOM 875 C CA . TYR A 1 109 ? 16.555 3.781 -0.578 1.00 84.69 109 TYR A CA 1
ATOM 876 C C . TYR A 1 109 ? 16.608 2.275 -0.269 1.00 84.69 109 TYR A C 1
ATOM 878 O O . TYR A 1 109 ? 17.690 1.722 -0.078 1.00 84.69 109 TYR A O 1
ATOM 886 N N . GLY A 1 110 ? 15.458 1.606 -0.130 1.00 85.94 110 GLY A N 1
ATOM 887 C CA . GLY A 1 110 ? 15.390 0.181 0.216 1.00 85.94 110 GLY A CA 1
ATOM 888 C C . GLY A 1 110 ? 15.750 -0.132 1.673 1.00 85.94 110 GLY A C 1
ATOM 889 O O . GLY A 1 110 ? 15.932 -1.293 2.037 1.00 85.94 110 GLY A O 1
ATOM 890 N N . THR A 1 111 ? 15.847 0.882 2.536 1.00 90.69 111 THR A N 1
ATOM 891 C CA . THR A 1 111 ? 16.079 0.702 3.979 1.00 90.69 111 THR A CA 1
ATOM 892 C C . THR A 1 111 ? 14.756 0.618 4.732 1.00 90.69 111 THR A C 1
ATOM 894 O O . THR A 1 111 ? 13.747 1.144 4.274 1.00 90.69 111 THR A O 1
ATOM 897 N N . ARG A 1 112 ? 14.729 -0.040 5.898 1.00 91.81 112 ARG A N 1
ATOM 898 C CA . ARG A 1 112 ? 13.513 -0.131 6.724 1.00 91.81 112 ARG A CA 1
ATOM 899 C C . ARG A 1 112 ? 13.013 1.273 7.080 1.00 91.81 112 ARG A C 1
ATOM 901 O O . ARG A 1 112 ? 13.776 2.083 7.606 1.00 91.81 112 ARG A O 1
ATOM 908 N N . THR A 1 113 ? 11.733 1.537 6.833 1.00 90.56 113 THR A N 1
ATOM 909 C CA . THR A 1 113 ? 11.118 2.830 7.147 1.00 90.56 113 THR A CA 1
ATOM 910 C C . THR A 1 113 ? 11.188 3.121 8.641 1.00 90.56 113 THR A C 1
ATOM 912 O O . THR A 1 113 ? 10.838 2.282 9.483 1.00 90.56 113 THR A O 1
ATOM 915 N N . LYS A 1 114 ? 11.634 4.336 8.973 1.00 87.12 114 LYS A N 1
ATOM 916 C CA . LYS A 1 114 ? 11.605 4.836 10.346 1.00 87.12 114 LYS A CA 1
ATOM 917 C C . LYS A 1 114 ? 10.153 4.983 10.785 1.00 87.12 114 LYS A C 1
ATOM 919 O O . LYS A 1 114 ? 9.338 5.571 10.084 1.00 87.12 114 LYS A O 1
ATOM 924 N N . HIS A 1 115 ? 9.851 4.459 11.957 1.00 88.81 115 HIS A N 1
ATOM 925 C CA . HIS A 1 115 ? 8.536 4.536 12.568 1.00 88.81 115 HIS A CA 1
ATOM 926 C C . HIS A 1 115 ? 8.707 4.896 14.036 1.00 88.81 115 HIS A C 1
ATOM 928 O O . HIS A 1 115 ? 9.765 4.677 14.630 1.00 88.81 115 HIS A O 1
ATOM 934 N N . TYR A 1 116 ? 7.667 5.474 14.610 1.00 88.88 116 TYR A N 1
ATOM 935 C CA . TYR A 1 116 ? 7.678 5.861 16.001 1.00 88.88 116 TYR A CA 1
ATOM 936 C C . TYR A 1 116 ? 7.420 4.643 16.897 1.00 88.88 116 TYR A C 1
ATOM 938 O O . TYR A 1 116 ? 6.480 3.867 16.679 1.00 88.88 116 TYR A O 1
ATOM 946 N N . SER A 1 117 ? 8.260 4.480 17.920 1.00 86.06 117 SER A N 1
ATOM 947 C CA . SER A 1 117 ? 7.951 3.594 19.042 1.00 86.06 117 SER A CA 1
ATOM 948 C C . SER A 1 117 ? 6.957 4.279 19.983 1.00 86.06 117 SER A C 1
ATOM 950 O O . SER A 1 117 ? 6.813 5.505 19.965 1.00 86.06 117 SER A O 1
ATOM 952 N N . ASP A 1 118 ? 6.265 3.493 20.803 1.00 84.81 118 ASP A N 1
ATOM 953 C CA . ASP A 1 118 ? 5.306 4.033 21.769 1.00 84.81 118 ASP A CA 1
ATOM 954 C C . ASP A 1 118 ? 6.010 4.921 22.809 1.00 84.81 118 ASP A C 1
ATOM 956 O O . ASP A 1 118 ? 5.511 5.995 23.145 1.00 84.81 118 ASP A O 1
ATOM 960 N N . GLU A 1 119 ? 7.218 4.545 23.233 1.00 82.50 119 GLU A N 1
ATOM 961 C CA . GLU A 1 119 ? 8.058 5.333 24.142 1.00 82.50 119 GLU A CA 1
ATOM 962 C C . GLU A 1 119 ? 8.491 6.654 23.498 1.00 82.50 119 GLU A C 1
ATOM 964 O O . GLU A 1 119 ? 8.468 7.698 24.148 1.00 82.50 119 GLU A O 1
ATOM 969 N N . GLY A 1 120 ? 8.841 6.631 22.206 1.00 79.06 120 GLY A N 1
ATOM 970 C CA . GLY A 1 120 ? 9.210 7.832 21.457 1.00 79.06 120 GLY A CA 1
ATOM 971 C C . GLY A 1 120 ? 8.060 8.837 21.343 1.00 79.06 120 GLY A C 1
ATOM 972 O O . GLY A 1 120 ? 8.285 10.042 21.440 1.00 79.06 120 GLY A O 1
ATOM 973 N N . LEU A 1 121 ? 6.823 8.351 21.195 1.00 80.81 121 LEU A N 1
ATOM 974 C CA . LEU A 1 121 ? 5.624 9.197 21.128 1.00 80.81 121 LEU A CA 1
ATOM 975 C C . LEU A 1 121 ? 5.224 9.760 22.494 1.00 80.81 121 LEU A C 1
ATOM 977 O O . LEU A 1 121 ? 4.721 10.879 22.558 1.00 80.81 121 LEU A O 1
ATOM 981 N N . GLN A 1 122 ? 5.455 9.012 23.576 1.00 75.00 122 GLN A N 1
ATOM 982 C CA . GLN A 1 122 ? 5.173 9.466 24.940 1.00 75.00 122 GLN A CA 1
ATOM 983 C C . GLN A 1 122 ? 6.243 10.431 25.474 1.00 75.00 122 GLN A C 1
ATOM 985 O O . GLN A 1 122 ? 5.913 11.403 26.148 1.00 75.00 122 GLN A O 1
ATOM 990 N N . GLY A 1 123 ? 7.523 10.188 25.170 1.00 65.06 123 GLY A N 1
ATOM 991 C CA . GLY A 1 123 ? 8.649 10.991 25.660 1.00 65.06 123 GLY A CA 1
ATOM 992 C C . GLY A 1 123 ? 8.901 12.288 24.884 1.00 65.06 123 GLY A C 1
ATOM 993 O O . GLY A 1 123 ? 9.571 13.183 25.394 1.00 65.06 123 GLY A O 1
ATOM 994 N N . GLY A 1 124 ? 8.362 12.416 23.667 1.00 62.59 124 GLY A N 1
ATOM 995 C CA . GLY A 1 124 ? 8.638 13.527 22.745 1.00 62.59 124 GLY A CA 1
ATOM 996 C C . GLY A 1 124 ? 7.913 14.848 23.033 1.00 62.59 124 GLY A C 1
ATOM 997 O O . GLY A 1 124 ? 7.938 15.740 22.191 1.00 62.59 124 GLY A O 1
ATOM 998 N N . GLY A 1 125 ? 7.230 14.984 24.174 1.00 60.59 125 GLY A N 1
ATOM 999 C CA . GLY A 1 125 ? 6.488 16.203 24.517 1.00 60.59 125 GLY A CA 1
ATOM 1000 C C . GLY A 1 125 ? 5.240 16.450 23.662 1.00 60.59 125 GLY A C 1
ATOM 1001 O O . GLY A 1 125 ? 4.724 17.568 23.673 1.00 60.59 125 GLY A O 1
ATOM 1002 N N . SER A 1 126 ? 4.752 15.434 22.935 1.00 70.31 126 S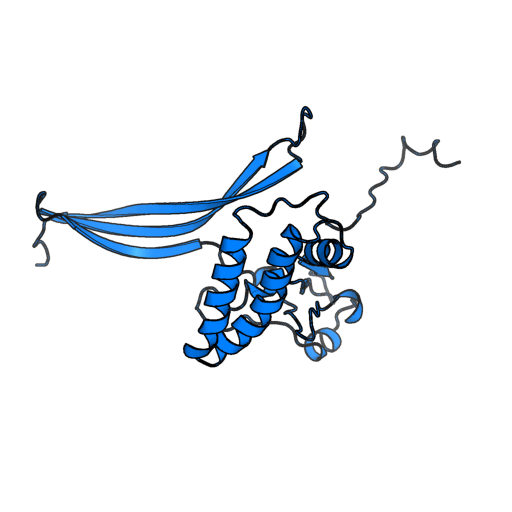ER A N 1
ATOM 1003 C CA . SER A 1 126 ? 3.492 15.540 22.198 1.00 70.31 126 SER A CA 1
ATOM 1004 C C . SER A 1 126 ? 2.316 15.685 23.160 1.00 70.31 126 SER A C 1
ATOM 1006 O O . SER A 1 126 ? 2.164 14.921 24.112 1.00 70.31 126 SER A O 1
ATOM 1008 N N . ARG A 1 127 ? 1.445 16.650 22.868 1.00 75.00 127 ARG A N 1
ATOM 1009 C CA . ARG A 1 127 ? 0.180 16.853 23.586 1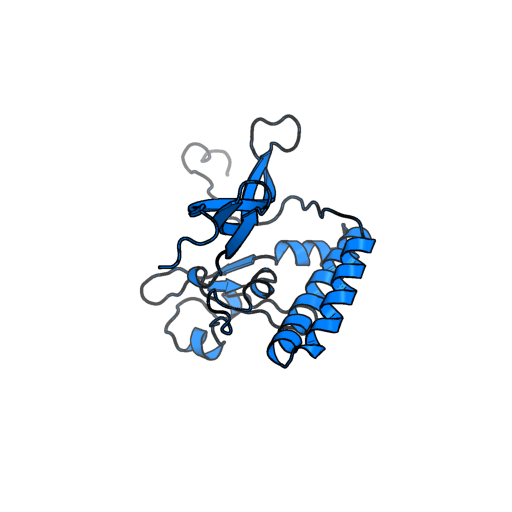.00 75.00 127 ARG A CA 1
ATOM 1010 C C . ARG A 1 127 ? -0.897 15.822 23.241 1.00 75.00 127 ARG A C 1
ATOM 1012 O O . ARG A 1 127 ? -1.926 15.805 23.909 1.00 75.00 127 ARG A O 1
ATOM 1019 N N . VAL A 1 128 ? -0.682 14.983 22.225 1.00 79.81 128 VAL A N 1
ATOM 1020 C CA . VAL A 1 128 ? -1.632 13.949 21.796 1.00 79.81 128 VAL A CA 1
ATOM 1021 C C . VAL A 1 128 ? -1.323 12.631 22.509 1.00 79.81 128 VAL A C 1
ATOM 1023 O O . VAL A 1 128 ? -0.250 12.057 22.285 1.00 79.81 128 VAL A O 1
ATOM 1026 N N . PRO A 1 129 ? -2.253 12.111 23.334 1.00 82.94 129 PRO A N 1
ATOM 1027 C CA . PRO A 1 129 ? -2.102 10.820 23.991 1.00 82.94 129 PRO A CA 1
ATOM 1028 C C . PRO A 1 129 ? -1.843 9.685 22.997 1.00 82.94 129 PRO A C 1
ATOM 1030 O O . PRO A 1 129 ? -2.414 9.644 21.908 1.00 82.94 129 PRO A O 1
ATOM 1033 N N . LEU A 1 130 ? -1.049 8.690 23.404 1.00 82.06 130 LEU A N 1
ATOM 1034 C CA . LEU A 1 130 ? -0.769 7.517 22.569 1.00 82.06 130 LEU A CA 1
ATOM 1035 C C . LEU A 1 130 ? -2.053 6.788 22.124 1.00 82.06 130 LEU A C 1
ATOM 1037 O O . LEU A 1 130 ? -2.131 6.311 20.993 1.00 82.06 130 LEU A O 1
ATOM 1041 N N . ALA A 1 131 ? -3.073 6.749 22.987 1.00 83.12 131 ALA A N 1
ATOM 1042 C CA . ALA A 1 131 ? -4.374 6.159 22.675 1.00 83.12 131 ALA A CA 1
ATOM 1043 C C . ALA A 1 131 ? -5.053 6.831 21.465 1.00 83.12 131 ALA A C 1
ATOM 1045 O O . ALA A 1 131 ? -5.633 6.145 20.621 1.00 83.12 131 ALA A O 1
ATOM 1046 N N . ASP A 1 132 ? -4.902 8.150 21.323 1.00 85.06 132 ASP A N 1
ATOM 1047 C CA . ASP A 1 132 ? -5.519 8.938 20.249 1.00 85.06 132 ASP A CA 1
ATOM 1048 C C . ASP A 1 132 ? -4.773 8.801 18.915 1.00 85.06 132 ASP A C 1
ATOM 1050 O O . ASP A 1 132 ? -5.331 9.068 17.845 1.00 85.06 132 ASP A O 1
ATOM 1054 N N . ARG A 1 133 ? -3.531 8.298 18.955 1.00 83.00 133 ARG A N 1
ATOM 1055 C CA . ARG A 1 133 ? -2.758 7.927 17.760 1.00 83.00 133 ARG A CA 1
ATOM 1056 C C . ARG A 1 133 ? -3.238 6.625 17.116 1.00 83.00 133 ARG A C 1
ATOM 1058 O O . ARG A 1 133 ? -2.849 6.333 15.989 1.00 83.00 133 ARG A O 1
ATOM 1065 N N . LYS A 1 134 ? -4.106 5.871 17.807 1.00 84.06 134 LYS A N 1
ATOM 1066 C CA . LYS A 1 134 ? -4.823 4.681 17.315 1.00 84.06 134 LYS A CA 1
ATOM 1067 C C . LYS A 1 134 ? -3.938 3.716 16.517 1.00 84.06 134 LYS A C 1
ATOM 1069 O O . LYS A 1 134 ? -4.235 3.414 15.358 1.00 84.06 134 LYS A O 1
ATOM 1074 N N . ARG A 1 135 ? -2.872 3.192 17.142 1.00 89.19 135 ARG A N 1
ATOM 1075 C CA . ARG A 1 135 ? -2.051 2.122 16.546 1.00 89.19 135 ARG A CA 1
ATOM 1076 C C . ARG A 1 135 ? -2.965 1.000 16.057 1.00 89.19 135 ARG A C 1
ATOM 1078 O O . ARG A 1 135 ? -3.713 0.408 16.838 1.00 89.19 135 ARG A O 1
ATOM 1085 N N . LEU A 1 136 ? -2.916 0.702 14.764 1.00 92.31 136 LEU A N 1
ATOM 1086 C CA . LEU A 1 136 ? -3.704 -0.395 14.225 1.00 92.31 136 LEU A CA 1
ATOM 1087 C C . LEU A 1 136 ? -3.123 -1.733 14.693 1.00 92.31 136 LEU A C 1
ATOM 1089 O O . LEU A 1 136 ? -1.934 -2.005 14.527 1.00 92.31 136 LEU A O 1
ATOM 1093 N N . ILE A 1 137 ? -4.002 -2.587 15.211 1.00 91.75 137 ILE A N 1
ATOM 1094 C CA . ILE A 1 137 ? -3.738 -4.004 15.446 1.00 91.75 137 ILE A CA 1
ATOM 1095 C C . ILE A 1 137 ? -4.789 -4.794 14.667 1.00 91.75 137 ILE A C 1
ATOM 1097 O O . ILE A 1 137 ? -5.988 -4.610 14.896 1.00 91.75 137 ILE A O 1
ATOM 1101 N N . LEU A 1 138 ? -4.345 -5.655 13.751 1.00 90.62 138 LEU A N 1
ATOM 1102 C CA . LEU A 1 138 ? -5.196 -6.623 13.051 1.00 90.62 138 LEU A CA 1
ATOM 1103 C C . LEU A 1 138 ? -4.643 -8.021 13.290 1.00 90.62 138 LEU A C 1
ATOM 1105 O O . LEU A 1 138 ? -3.478 -8.268 12.995 1.00 90.62 138 LEU A O 1
ATOM 1109 N N . ASN A 1 139 ? -5.473 -8.933 13.802 1.00 85.38 139 ASN A N 1
ATOM 1110 C CA . ASN A 1 139 ? -5.105 -10.332 14.053 1.00 85.38 139 ASN A CA 1
ATOM 1111 C C . ASN A 1 139 ? -3.767 -10.483 14.804 1.00 85.38 139 ASN A C 1
ATOM 1113 O O . ASN A 1 139 ? -2.885 -11.218 14.367 1.00 85.38 139 ASN A O 1
ATOM 1117 N N . ASN A 1 140 ? -3.609 -9.763 15.922 1.00 87.38 140 ASN A N 1
ATOM 1118 C CA . ASN A 1 140 ? -2.380 -9.719 16.731 1.00 87.38 140 ASN A CA 1
ATOM 1119 C C . ASN A 1 140 ? -1.139 -9.114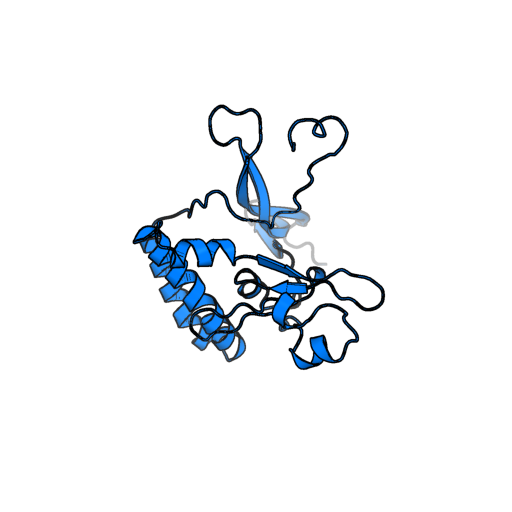 16.046 1.00 87.38 140 ASN A C 1
ATOM 1121 O O . ASN A 1 140 ? -0.052 -9.139 16.618 1.00 87.38 140 ASN A O 1
ATOM 1125 N N . THR A 1 141 ? -1.277 -8.536 14.854 1.00 91.50 141 THR A N 1
ATOM 1126 C CA . THR A 1 141 ? -0.195 -7.835 14.162 1.00 91.50 141 THR A CA 1
ATOM 1127 C C . THR A 1 141 ? -0.349 -6.329 14.335 1.00 91.50 141 THR A C 1
ATOM 1129 O O . THR A 1 141 ? -1.366 -5.758 13.937 1.00 91.50 141 THR A O 1
ATOM 1132 N N . ALA A 1 142 ? 0.659 -5.689 14.929 1.00 92.44 142 ALA A N 1
ATOM 1133 C CA . ALA A 1 142 ? 0.721 -4.241 15.081 1.00 92.44 142 ALA A CA 1
ATOM 1134 C C . ALA A 1 142 ? 1.318 -3.585 13.829 1.00 92.44 142 ALA A C 1
ATOM 1136 O O . ALA A 1 142 ? 2.348 -4.023 13.320 1.00 92.44 142 ALA A O 1
ATOM 1137 N N . TYR A 1 143 ? 0.676 -2.521 13.357 1.00 94.25 143 TYR A N 1
ATOM 1138 C CA . TYR A 1 143 ? 1.117 -1.748 12.199 1.00 94.25 143 TYR A CA 1
ATOM 1139 C C . TYR A 1 143 ? 1.907 -0.517 12.633 1.00 94.25 143 TYR A C 1
ATOM 1141 O O . TYR A 1 143 ? 1.904 -0.125 13.805 1.00 94.25 143 TYR A O 1
ATOM 1149 N N . LEU A 1 144 ? 2.610 0.078 11.673 1.00 91.81 144 LEU A N 1
ATOM 1150 C CA . LEU A 1 144 ? 3.497 1.199 11.932 1.00 91.81 144 LEU A CA 1
ATOM 1151 C C . LEU A 1 144 ? 2.692 2.450 12.309 1.00 91.81 144 LEU A C 1
ATOM 1153 O O . LEU A 1 144 ? 1.582 2.684 11.821 1.00 91.81 144 LEU A O 1
ATOM 1157 N N . ILE A 1 145 ? 3.288 3.263 13.177 1.00 92.56 145 ILE A N 1
ATOM 1158 C CA . ILE A 1 145 ? 2.961 4.680 13.303 1.00 92.56 145 ILE A CA 1
ATOM 1159 C C . ILE A 1 145 ? 4.139 5.430 12.702 1.00 92.56 145 ILE A C 1
ATOM 1161 O O . ILE A 1 145 ? 5.278 5.240 13.126 1.00 92.56 145 ILE A O 1
ATOM 1165 N N . MET A 1 146 ? 3.883 6.266 11.710 1.00 92.00 146 MET A N 1
ATOM 1166 C CA . MET A 1 146 ? 4.929 6.989 10.994 1.00 92.00 146 MET A CA 1
ATOM 1167 C C . MET A 1 146 ? 4.493 8.414 10.696 1.00 92.00 146 MET A C 1
ATOM 1169 O O . MET A 1 146 ? 3.309 8.732 10.749 1.00 92.00 146 MET A O 1
ATOM 1173 N N . HIS A 1 147 ? 5.455 9.272 10.384 1.00 90.69 147 HIS A N 1
ATOM 1174 C CA . HIS A 1 147 ? 5.158 10.605 9.886 1.00 90.69 147 HIS A CA 1
ATOM 1175 C C . HIS A 1 147 ? 4.639 10.508 8.439 1.00 90.69 147 HIS A C 1
ATOM 1177 O O . HIS A 1 147 ? 5.186 9.694 7.683 1.00 90.69 147 HIS A O 1
ATOM 1183 N N . PRO A 1 148 ? 3.649 11.313 8.006 1.00 90.00 148 PRO A N 1
ATOM 1184 C CA . PRO A 1 148 ? 3.164 11.291 6.621 1.00 90.00 148 PRO A CA 1
ATOM 1185 C C . PRO A 1 148 ? 4.262 11.516 5.569 1.00 90.00 148 PRO A C 1
ATOM 1187 O O . PRO A 1 148 ? 4.233 10.905 4.506 1.00 90.00 148 PRO A O 1
ATOM 1190 N N . SER A 1 149 ? 5.292 12.309 5.884 1.00 88.31 149 SER A N 1
ATOM 1191 C CA . SER A 1 149 ? 6.459 12.496 4.997 1.00 88.31 149 SER A CA 1
ATOM 1192 C C . SER A 1 149 ? 7.329 11.243 4.813 1.00 88.31 149 SER A C 1
ATOM 1194 O O . SER A 1 149 ? 8.220 11.237 3.971 1.00 88.31 149 SER A O 1
ATOM 1196 N N . GLY A 1 150 ? 7.098 10.185 5.594 1.00 87.38 150 GLY A N 1
ATOM 1197 C CA . GLY A 1 150 ? 7.773 8.899 5.440 1.00 87.38 150 GLY A CA 1
ATOM 1198 C C . GLY A 1 150 ? 7.142 7.986 4.386 1.00 87.38 150 GLY A C 1
ATOM 1199 O O . GLY A 1 150 ? 7.664 6.892 4.170 1.00 87.38 150 GLY A O 1
ATOM 1200 N N . ILE A 1 151 ? 6.014 8.375 3.775 1.00 89.88 151 ILE A N 1
ATOM 1201 C CA . ILE A 1 151 ? 5.382 7.605 2.695 1.00 89.88 151 ILE A CA 1
ATOM 1202 C C . ILE A 1 151 ? 6.347 7.583 1.496 1.00 89.88 151 ILE A C 1
ATOM 1204 O O . ILE A 1 151 ? 6.724 8.650 1.011 1.00 89.88 151 ILE A O 1
ATOM 1208 N N . PRO A 1 152 ? 6.773 6.400 1.015 1.00 89.38 152 PRO A N 1
ATOM 1209 C CA . PRO A 1 152 ? 7.701 6.315 -0.102 1.00 89.38 152 PRO A CA 1
ATOM 1210 C C . PRO A 1 152 ? 7.033 6.741 -1.413 1.00 89.38 152 PRO A C 1
ATOM 1212 O O . PRO A 1 152 ? 5.811 6.668 -1.569 1.00 89.38 152 PRO A O 1
ATOM 1215 N N . ASN A 1 153 ? 7.854 7.129 -2.388 1.00 87.69 153 ASN A N 1
ATOM 1216 C CA . ASN A 1 153 ? 7.382 7.430 -3.734 1.00 87.69 153 ASN A CA 1
ATOM 1217 C C . ASN A 1 153 ? 6.643 6.224 -4.335 1.00 87.69 153 ASN A C 1
ATOM 1219 O O . ASN A 1 153 ? 7.142 5.100 -4.334 1.00 87.69 153 ASN A O 1
ATOM 1223 N N . GLY A 1 154 ? 5.454 6.469 -4.891 1.00 86.44 154 GLY A N 1
ATOM 1224 C CA . GLY A 1 154 ? 4.632 5.440 -5.538 1.00 86.44 154 GLY A CA 1
ATOM 1225 C C . GLY A 1 154 ? 5.125 5.018 -6.927 1.00 86.44 154 GLY A C 1
ATOM 1226 O O . GLY A 1 154 ? 4.439 4.250 -7.601 1.00 86.44 154 GLY A O 1
ATOM 1227 N N . VAL A 1 155 ? 6.272 5.537 -7.369 1.00 87.81 155 VAL A N 1
ATOM 1228 C CA . VAL A 1 155 ? 6.886 5.284 -8.675 1.00 87.81 155 VAL A CA 1
ATOM 1229 C C . VAL A 1 155 ? 8.339 4.865 -8.509 1.00 87.81 155 VAL A C 1
ATOM 1231 O O . VAL A 1 155 ? 9.034 5.326 -7.605 1.00 87.81 155 VAL A O 1
ATOM 1234 N N . VAL A 1 156 ? 8.798 4.007 -9.412 1.00 85.81 156 VAL A N 1
ATOM 1235 C CA . VAL A 1 156 ? 10.192 3.583 -9.538 1.00 85.81 156 VAL A CA 1
ATOM 1236 C C . VAL A 1 156 ? 10.703 3.940 -10.927 1.00 85.81 156 VAL A C 1
ATOM 1238 O O . VAL A 1 156 ? 9.936 3.948 -11.892 1.00 85.81 156 VAL A O 1
ATOM 1241 N N . SER A 1 157 ? 11.999 4.229 -11.030 1.00 89.25 157 SER A N 1
ATOM 1242 C CA . SER A 1 157 ? 12.671 4.455 -12.309 1.00 89.25 157 SER A CA 1
ATOM 1243 C C . SER A 1 157 ? 13.928 3.601 -12.414 1.00 89.25 157 SER A C 1
ATOM 1245 O O . SER A 1 157 ? 14.601 3.363 -11.409 1.00 89.25 157 SER A O 1
ATOM 1247 N N . VAL A 1 158 ? 14.210 3.096 -13.613 1.00 88.25 158 VAL A N 1
ATOM 1248 C CA . VAL A 1 158 ? 15.373 2.251 -13.900 1.00 88.25 158 VAL A CA 1
ATOM 1249 C C . VAL A 1 158 ? 15.944 2.642 -15.267 1.00 88.25 158 VAL A C 1
ATOM 1251 O O . VAL A 1 158 ? 15.175 2.724 -16.230 1.00 88.25 158 VAL A O 1
ATOM 1254 N N . PRO A 1 159 ? 17.265 2.863 -15.388 1.00 92.44 159 PRO A N 1
ATOM 1255 C CA . PRO A 1 159 ? 17.898 3.055 -16.687 1.00 92.44 159 PRO A CA 1
ATOM 1256 C C . PRO A 1 159 ? 17.863 1.749 -17.493 1.00 92.44 159 PRO A C 1
ATOM 1258 O O . PRO A 1 159 ? 18.204 0.678 -16.988 1.00 92.44 159 PRO A O 1
ATOM 1261 N N . VAL A 1 160 ? 17.456 1.837 -18.756 1.00 93.06 160 VAL A N 1
ATOM 1262 C CA . VAL A 1 160 ? 17.338 0.724 -19.700 1.00 93.06 160 VAL A CA 1
ATOM 1263 C C . VAL A 1 160 ? 18.034 1.106 -21.002 1.00 93.06 160 VAL A C 1
ATOM 1265 O O . VAL A 1 160 ? 17.702 2.103 -21.643 1.00 93.06 160 VAL A O 1
ATOM 1268 N N . THR A 1 161 ? 18.989 0.286 -21.427 1.00 94.31 161 THR A N 1
ATOM 1269 C CA . THR A 1 161 ? 19.642 0.432 -22.731 1.00 94.31 161 THR A CA 1
ATOM 1270 C C . THR A 1 161 ? 18.979 -0.502 -23.734 1.00 94.31 161 THR A C 1
ATOM 1272 O O . THR A 1 161 ? 18.988 -1.719 -23.546 1.00 94.31 161 THR A O 1
ATOM 1275 N N . ILE A 1 162 ? 18.434 0.053 -24.814 1.00 93.50 162 ILE A N 1
ATOM 1276 C CA . ILE A 1 162 ? 17.838 -0.718 -25.908 1.00 93.50 162 ILE A CA 1
ATOM 1277 C C . ILE A 1 162 ? 18.801 -0.680 -27.085 1.00 93.50 162 ILE A C 1
ATOM 1279 O O . ILE A 1 162 ? 19.077 0.382 -27.640 1.00 93.50 162 ILE A O 1
ATOM 1283 N N . ARG A 1 163 ? 19.314 -1.843 -27.477 1.00 92.12 163 ARG A N 1
ATOM 1284 C CA . ARG A 1 163 ? 20.096 -1.991 -28.703 1.00 92.12 163 ARG A CA 1
ATOM 1285 C C . ARG A 1 163 ? 19.178 -2.483 -29.814 1.00 92.12 163 ARG A C 1
ATOM 1287 O O . ARG A 1 163 ? 18.604 -3.561 -29.695 1.00 92.12 163 ARG A O 1
ATOM 1294 N N . ASP A 1 164 ? 19.059 -1.694 -30.872 1.00 91.12 164 ASP A N 1
ATOM 1295 C CA . ASP A 1 164 ? 18.371 -2.076 -32.098 1.00 91.12 164 ASP A CA 1
ATOM 1296 C C . ASP A 1 164 ? 19.411 -2.367 -33.185 1.00 91.12 164 ASP A C 1
ATOM 1298 O O . ASP A 1 164 ? 19.965 -1.467 -33.823 1.00 91.12 164 ASP A O 1
ATOM 1302 N N . ASP A 1 165 ? 19.683 -3.654 -33.389 1.00 87.88 165 ASP A N 1
ATOM 1303 C CA . ASP A 1 165 ? 20.654 -4.117 -34.380 1.00 87.88 165 ASP A CA 1
ATOM 1304 C C . ASP A 1 165 ? 20.196 -3.847 -35.826 1.00 87.88 165 ASP A C 1
ATOM 1306 O O . ASP A 1 165 ? 21.034 -3.741 -36.725 1.00 87.88 165 ASP A O 1
ATOM 1310 N N . GLY A 1 166 ? 18.886 -3.698 -36.064 1.00 89.00 166 GLY A N 1
ATOM 1311 C CA . GLY A 1 166 ? 18.325 -3.421 -37.387 1.00 89.00 166 GLY A CA 1
ATOM 1312 C C . GLY A 1 166 ? 18.594 -1.988 -37.839 1.00 89.00 166 GLY A C 1
ATOM 1313 O O . GLY A 1 166 ? 19.050 -1.765 -38.962 1.00 89.00 166 GLY A O 1
ATOM 1314 N N . SER A 1 167 ? 18.367 -1.017 -36.951 1.00 89.81 167 SER A N 1
ATOM 1315 C CA . SER A 1 167 ? 18.690 0.394 -37.209 1.00 89.81 167 SER A CA 1
ATOM 1316 C C . SER A 1 167 ? 20.141 0.764 -36.882 1.00 89.81 167 SER A C 1
ATOM 1318 O O . SER A 1 167 ? 20.586 1.854 -37.242 1.00 89.81 167 SER A O 1
ATOM 1320 N N . LYS A 1 168 ? 20.903 -0.142 -36.249 1.00 91.19 168 LYS A N 1
ATOM 1321 C CA . LYS A 1 168 ? 22.253 0.105 -35.711 1.00 91.19 168 LYS A CA 1
ATOM 1322 C C . LYS A 1 168 ? 22.280 1.281 -34.733 1.00 91.19 168 LYS A C 1
ATOM 1324 O O . LYS A 1 168 ? 23.249 2.045 -34.700 1.00 91.19 168 LYS A O 1
ATOM 1329 N N . LEU A 1 169 ? 21.231 1.410 -33.925 1.00 93.00 169 LEU A N 1
ATOM 1330 C CA . LEU A 1 169 ? 21.103 2.443 -32.904 1.00 93.00 169 LEU A CA 1
ATOM 1331 C C . LEU A 1 169 ? 21.053 1.830 -31.503 1.00 93.00 169 LEU A C 1
ATOM 1333 O O . LEU A 1 169 ? 20.579 0.716 -31.283 1.00 93.00 169 LEU A O 1
ATOM 1337 N N . VAL A 1 170 ? 21.553 2.592 -30.542 1.00 93.56 170 VAL A N 1
ATOM 1338 C CA . VAL A 1 170 ? 21.466 2.331 -29.112 1.00 93.56 170 VAL A CA 1
ATOM 1339 C C . VAL A 1 170 ? 20.680 3.475 -28.490 1.00 93.56 170 VAL A C 1
ATOM 1341 O O . VAL A 1 170 ? 21.100 4.631 -28.547 1.00 93.56 170 VAL A O 1
ATOM 1344 N N . TYR A 1 171 ? 19.541 3.142 -27.898 1.00 94.62 171 TYR A N 1
ATOM 1345 C CA . TYR A 1 171 ? 18.711 4.066 -27.145 1.00 94.62 171 TYR A CA 1
ATOM 1346 C C . TYR A 1 171 ? 19.082 3.941 -25.672 1.00 94.62 171 TYR A C 1
ATOM 1348 O O . TYR A 1 171 ? 18.942 2.873 -25.071 1.00 94.62 171 TYR A O 1
ATOM 1356 N N . GLU A 1 172 ? 19.550 5.035 -25.089 1.00 95.44 172 GLU A N 1
ATOM 1357 C CA . GLU A 1 172 ? 19.602 5.173 -23.640 1.00 95.44 172 GLU A CA 1
ATOM 1358 C C . GLU A 1 172 ? 18.248 5.709 -23.203 1.00 95.44 172 GLU A C 1
ATOM 1360 O O . GLU A 1 172 ? 17.795 6.752 -23.682 1.00 95.44 172 GLU A O 1
ATOM 1365 N N . THR A 1 173 ? 17.563 4.936 -22.369 1.00 96.00 173 THR A N 1
ATOM 1366 C CA . THR A 1 173 ? 16.207 5.243 -21.935 1.00 96.00 173 THR A CA 1
ATOM 1367 C C . THR A 1 173 ? 16.079 5.092 -20.431 1.00 96.00 173 THR A C 1
ATOM 1369 O O . THR A 1 173 ? 16.784 4.297 -19.810 1.00 96.00 173 THR A O 1
ATOM 1372 N N . THR A 1 174 ? 15.116 5.793 -19.854 1.00 95.12 174 THR A N 1
ATOM 1373 C CA . THR A 1 174 ? 14.701 5.608 -18.471 1.00 95.12 174 THR A CA 1
ATOM 1374 C C . THR A 1 174 ? 13.289 5.048 -18.467 1.00 95.12 174 THR A C 1
ATOM 1376 O O . THR A 1 174 ? 12.341 5.683 -18.936 1.00 95.12 174 THR A O 1
ATOM 1379 N N . MET A 1 175 ? 13.133 3.839 -17.932 1.00 92.94 175 MET A N 1
ATOM 1380 C CA . MET A 1 175 ? 11.821 3.253 -17.696 1.00 92.94 175 MET A CA 1
ATOM 1381 C C . MET A 1 175 ? 11.292 3.747 -16.353 1.00 92.94 175 MET A C 1
ATOM 1383 O O . MET A 1 175 ? 11.962 3.599 -15.334 1.00 92.94 175 MET A O 1
ATOM 1387 N N . VAL A 1 176 ? 10.080 4.296 -16.341 1.00 91.81 176 VAL A N 1
ATOM 1388 C CA . VAL A 1 176 ? 9.368 4.705 -15.123 1.00 91.81 176 VAL A CA 1
ATOM 1389 C C . VAL A 1 176 ? 8.091 3.886 -15.006 1.00 91.81 176 VAL A C 1
ATOM 1391 O O . VAL A 1 176 ? 7.361 3.747 -15.987 1.00 91.81 176 VAL A O 1
ATOM 1394 N N . ALA A 1 177 ? 7.807 3.346 -13.822 1.00 90.06 177 ALA A N 1
ATOM 1395 C CA . ALA A 1 177 ? 6.600 2.566 -13.557 1.00 90.06 177 ALA A CA 1
ATOM 1396 C C . ALA A 1 177 ? 6.083 2.787 -12.132 1.00 90.06 177 ALA A C 1
ATOM 1398 O O . ALA A 1 177 ? 6.863 2.971 -11.201 1.00 90.06 177 ALA A O 1
ATOM 1399 N N . GLY A 1 178 ? 4.765 2.734 -11.940 1.00 90.06 178 GLY A N 1
ATOM 1400 C CA . GLY A 1 178 ? 4.159 2.802 -10.610 1.00 90.06 178 GLY A CA 1
ATOM 1401 C C . GLY A 1 178 ? 2.759 3.395 -10.612 1.00 90.06 178 GLY A C 1
ATOM 1402 O O . GLY A 1 178 ? 2.036 3.291 -11.601 1.00 90.06 178 GLY A O 1
ATOM 1403 N N . SER A 1 179 ? 2.368 3.998 -9.491 1.00 88.88 179 SER A N 1
ATOM 1404 C CA . SER A 1 179 ? 1.138 4.782 -9.358 1.00 88.88 179 SER A CA 1
ATOM 1405 C C . SER A 1 179 ? 1.326 6.144 -10.020 1.00 88.88 179 SER A C 1
ATOM 1407 O O . SER A 1 179 ? 2.053 6.990 -9.508 1.00 88.88 179 SER A O 1
ATOM 1409 N N . VAL A 1 180 ? 0.669 6.355 -11.158 1.00 87.38 180 VAL A N 1
ATOM 1410 C CA . VAL A 1 180 ? 0.894 7.522 -12.028 1.00 87.38 180 VAL A CA 1
ATOM 1411 C C . VAL A 1 180 ? -0.218 8.567 -11.956 1.00 87.38 180 VAL A C 1
ATOM 1413 O O . VAL A 1 180 ? -0.111 9.635 -12.551 1.00 87.38 180 VAL A O 1
ATOM 1416 N N . GLY A 1 181 ? -1.298 8.273 -11.237 1.00 88.50 181 GLY A N 1
ATOM 1417 C CA . GLY A 1 181 ? -2.391 9.211 -11.032 1.00 88.50 181 GLY A CA 1
ATOM 1418 C C . GLY A 1 181 ? -3.636 8.538 -10.482 1.00 88.50 181 GLY A C 1
ATOM 1419 O O . GLY A 1 181 ? -3.614 7.379 -10.065 1.00 88.50 181 GLY A O 1
ATOM 1420 N N . MET A 1 182 ? -4.744 9.272 -10.509 1.00 89.69 182 MET A N 1
ATOM 1421 C CA . MET A 1 182 ? -6.060 8.755 -10.151 1.00 89.69 182 MET A CA 1
ATOM 1422 C C . MET A 1 182 ? -7.092 9.199 -11.182 1.00 89.69 182 MET A C 1
ATOM 1424 O O . MET A 1 182 ? -7.008 10.297 -11.728 1.00 89.69 182 MET A O 1
ATOM 1428 N N . THR A 1 183 ? -8.083 8.353 -11.433 1.00 90.88 183 THR A N 1
ATOM 1429 C CA . THR A 1 183 ? -9.291 8.728 -12.165 1.00 90.88 183 THR A CA 1
ATOM 1430 C C . THR A 1 183 ? -10.356 9.121 -11.153 1.00 90.88 183 THR A C 1
ATOM 1432 O O . THR A 1 183 ? -10.700 8.322 -10.284 1.00 90.88 183 THR A O 1
ATOM 1435 N N . ALA A 1 184 ? -10.870 10.344 -11.266 1.00 88.50 184 ALA A N 1
ATOM 1436 C CA . ALA A 1 184 ? -12.023 10.802 -10.508 1.00 88.50 184 ALA A CA 1
ATOM 1437 C C . ALA A 1 184 ? -13.272 10.716 -11.395 1.00 88.50 184 ALA A C 1
ATOM 1439 O O . ALA A 1 184 ? -13.251 11.170 -12.538 1.00 88.50 184 ALA A O 1
ATOM 1440 N N . THR A 1 185 ? -14.339 10.105 -10.886 1.00 87.44 185 THR A N 1
ATOM 1441 C CA . THR A 1 185 ? -15.622 9.946 -11.591 1.00 87.44 185 THR A CA 1
ATOM 1442 C C . THR A 1 185 ? -16.781 10.289 -10.666 1.00 87.44 185 THR A C 1
ATOM 1444 O O . THR A 1 185 ? -16.666 10.183 -9.441 1.00 87.44 185 THR A O 1
ATOM 1447 N N . ALA A 1 186 ? -17.898 10.723 -11.244 1.00 84.25 186 ALA A N 1
ATOM 1448 C CA . ALA A 1 186 ? -19.141 10.854 -10.503 1.00 84.25 186 ALA A CA 1
ATOM 1449 C C . ALA A 1 186 ? -19.726 9.465 -10.218 1.00 84.25 186 ALA A C 1
ATOM 1451 O O . ALA A 1 186 ? -19.763 8.607 -11.101 1.00 84.25 186 ALA A O 1
ATOM 1452 N N . ALA A 1 187 ? -20.170 9.233 -8.984 1.00 71.88 187 ALA A N 1
ATOM 1453 C CA . ALA A 1 187 ? -21.011 8.081 -8.682 1.00 71.88 187 ALA A CA 1
ATOM 1454 C C . ALA A 1 187 ? -22.466 8.410 -9.067 1.00 71.88 187 ALA A C 1
ATOM 1456 O O . ALA A 1 187 ? -23.085 9.274 -8.446 1.00 71.88 187 ALA A O 1
ATOM 1457 N N . GLY A 1 188 ? -23.012 7.718 -10.071 1.00 70.56 188 GLY A N 1
ATOM 1458 C CA . GLY A 1 188 ? -24.384 7.933 -10.556 1.00 70.56 188 GLY A CA 1
ATOM 1459 C C . GLY A 1 188 ? -24.563 9.218 -11.379 1.00 70.56 188 GLY A C 1
ATOM 1460 O O . GLY A 1 188 ? -23.605 9.724 -11.953 1.00 70.56 188 GLY A O 1
ATOM 1461 N N . ASP A 1 189 ? -25.792 9.746 -11.420 1.00 68.06 189 ASP A N 1
ATOM 1462 C CA . ASP A 1 189 ? -26.192 10.901 -12.255 1.00 68.06 189 ASP A CA 1
ATOM 1463 C C . ASP A 1 189 ? -25.872 12.280 -11.631 1.00 68.06 189 ASP A C 1
ATOM 1465 O O . ASP A 1 189 ? -26.393 13.310 -12.060 1.00 68.06 189 ASP A O 1
ATOM 1469 N N . GLY A 1 190 ? -25.064 12.322 -10.568 1.00 65.19 190 GLY A N 1
ATOM 1470 C CA . GLY A 1 190 ? -24.692 13.564 -9.887 1.00 65.19 190 GLY A CA 1
ATOM 1471 C C . GLY A 1 190 ? -23.535 14.306 -10.565 1.00 65.19 190 GLY A C 1
ATOM 1472 O O . GLY A 1 190 ? -22.680 13.697 -11.195 1.00 65.19 190 GLY A O 1
ATOM 1473 N N . ASP A 1 191 ? -23.458 15.624 -10.365 1.00 67.12 191 ASP A N 1
ATOM 1474 C CA . ASP A 1 191 ? -22.400 16.490 -10.931 1.00 67.12 191 ASP A CA 1
ATOM 1475 C C . ASP A 1 191 ? -21.069 16.433 -10.134 1.00 67.12 191 ASP A C 1
ATOM 1477 O O . ASP A 1 191 ? -20.030 16.936 -10.553 1.00 67.12 191 ASP A O 1
ATOM 1481 N N . GLY A 1 192 ? -21.075 15.809 -8.950 1.00 76.81 192 GLY A N 1
ATOM 1482 C CA . GLY A 1 192 ? -19.909 15.726 -8.066 1.00 76.81 192 GLY A CA 1
ATOM 1483 C C . GLY A 1 192 ? -19.018 14.510 -8.338 1.00 76.81 192 GLY A C 1
ATOM 1484 O O . GLY A 1 192 ? -19.494 13.376 -8.338 1.00 76.81 192 GLY A O 1
ATOM 1485 N N . LEU A 1 193 ? -17.704 14.726 -8.469 1.00 80.31 193 LEU A N 1
ATOM 1486 C CA . LEU A 1 193 ? -16.703 13.652 -8.527 1.00 80.31 193 LEU A CA 1
ATOM 1487 C C . LEU A 1 193 ? -16.528 13.012 -7.141 1.00 80.31 193 LEU A C 1
ATOM 1489 O O . LEU A 1 193 ? -15.846 13.554 -6.274 1.00 80.31 193 LEU A O 1
ATOM 1493 N N . THR A 1 194 ? -17.159 11.861 -6.927 1.00 83.06 194 THR A N 1
ATOM 1494 C CA . THR A 1 194 ? -17.241 11.186 -5.618 1.00 83.06 194 THR A CA 1
ATOM 1495 C C . THR A 1 194 ? -16.534 9.834 -5.573 1.00 83.06 194 THR A C 1
ATOM 1497 O O . THR A 1 194 ? -16.346 9.281 -4.491 1.00 83.06 194 THR A O 1
ATOM 1500 N N . THR A 1 195 ? -16.107 9.311 -6.723 1.00 83.94 195 THR A N 1
ATOM 1501 C CA . THR A 1 195 ? -15.357 8.055 -6.832 1.00 83.94 195 THR A CA 1
ATOM 1502 C C . THR A 1 195 ? -13.933 8.337 -7.278 1.00 83.94 195 THR A C 1
ATOM 1504 O O . THR A 1 195 ? -13.714 9.025 -8.275 1.00 83.94 195 THR A O 1
ATOM 1507 N N . VAL A 1 196 ? -12.960 7.764 -6.569 1.00 88.06 196 VAL A N 1
ATOM 1508 C CA . VAL A 1 196 ? -11.537 7.835 -6.915 1.00 88.06 196 VAL A CA 1
ATOM 1509 C C . VAL A 1 196 ? -10.988 6.438 -7.173 1.00 88.06 196 VAL A C 1
ATOM 1511 O O . VAL A 1 196 ? -11.165 5.531 -6.365 1.00 88.06 196 VAL A O 1
ATOM 1514 N N . GLN A 1 197 ? -10.304 6.269 -8.301 1.00 90.00 197 GLN A N 1
ATOM 1515 C CA . GLN A 1 197 ? -9.648 5.020 -8.672 1.00 90.00 197 GLN A CA 1
ATOM 1516 C C . GLN A 1 197 ? -8.158 5.278 -8.934 1.00 90.00 197 GLN A C 1
ATOM 1518 O O . GLN A 1 197 ? -7.837 6.047 -9.846 1.00 90.00 197 GLN A O 1
ATOM 1523 N N . PRO A 1 198 ? -7.229 4.646 -8.195 1.00 89.25 198 PRO A N 1
ATOM 1524 C CA . PRO A 1 198 ? -5.804 4.762 -8.484 1.00 89.25 198 PRO A CA 1
ATOM 1525 C C . PRO A 1 198 ? -5.473 4.133 -9.843 1.00 89.25 198 PRO A C 1
ATOM 1527 O O . PRO A 1 198 ? -6.056 3.121 -10.241 1.00 89.25 198 PRO A O 1
ATOM 1530 N N . ARG A 1 199 ? -4.528 4.734 -10.570 1.00 90.38 199 ARG A N 1
ATOM 1531 C CA . ARG A 1 199 ? -4.068 4.257 -11.877 1.00 90.38 199 ARG A CA 1
ATOM 1532 C C . ARG A 1 199 ? -2.584 3.949 -11.820 1.00 90.38 199 ARG A C 1
ATOM 1534 O O . ARG A 1 199 ? -1.766 4.818 -11.519 1.00 90.38 199 ARG A O 1
ATOM 1541 N N . SER A 1 200 ? -2.251 2.710 -12.157 1.00 89.81 200 SER A N 1
ATOM 1542 C CA . SER A 1 200 ? -0.874 2.293 -12.384 1.00 89.81 200 SER A CA 1
ATOM 1543 C C . SER A 1 200 ? -0.542 2.353 -13.869 1.00 89.81 200 SER A C 1
ATOM 1545 O O . SER A 1 200 ? -1.396 2.084 -14.715 1.00 89.81 200 SER A O 1
ATOM 1547 N N . GLY A 1 201 ? 0.695 2.712 -14.184 1.00 92.88 201 GLY A N 1
ATOM 1548 C CA . GLY A 1 201 ? 1.170 2.845 -15.555 1.00 92.88 201 GLY A CA 1
ATOM 1549 C C . GLY A 1 201 ? 2.685 2.757 -15.637 1.00 92.88 201 GLY A C 1
ATOM 1550 O O . GLY A 1 201 ? 3.374 2.695 -14.615 1.00 92.88 201 GLY A O 1
ATOM 1551 N N . TRP A 1 202 ? 3.187 2.734 -16.867 1.00 94.31 202 TRP A N 1
ATOM 1552 C CA . TRP A 1 202 ? 4.611 2.795 -17.159 1.00 94.31 202 TRP A CA 1
ATOM 1553 C C . TRP A 1 202 ? 4.865 3.518 -18.482 1.00 94.31 202 TRP A C 1
ATOM 1555 O O . TRP A 1 202 ? 4.001 3.548 -19.361 1.00 94.31 202 TRP A O 1
ATOM 1565 N N . TRP A 1 203 ? 6.059 4.083 -18.618 1.00 93.94 203 TRP A N 1
ATOM 1566 C CA . TRP A 1 203 ? 6.554 4.716 -19.839 1.00 93.94 203 TRP A CA 1
ATOM 1567 C C . TRP A 1 203 ? 8.070 4.555 -19.937 1.00 93.94 203 TRP A C 1
ATOM 1569 O O . TRP A 1 203 ? 8.758 4.425 -18.924 1.00 93.94 203 TRP A O 1
ATOM 1579 N N . MET A 1 204 ? 8.586 4.571 -21.166 1.00 94.31 204 MET A N 1
ATOM 1580 C CA . MET A 1 204 ? 10.014 4.721 -21.438 1.00 94.31 204 MET A CA 1
ATOM 1581 C C . MET A 1 204 ? 10.273 6.122 -21.972 1.00 94.31 204 MET A C 1
ATOM 1583 O O . MET A 1 204 ? 9.634 6.558 -22.928 1.00 94.31 204 MET A O 1
ATOM 1587 N N . LEU A 1 205 ? 11.204 6.815 -21.333 1.00 94.44 205 LEU A N 1
ATOM 1588 C CA . LEU A 1 205 ? 11.683 8.129 -21.732 1.00 94.44 205 LEU A CA 1
ATOM 1589 C C . LEU A 1 205 ? 12.999 7.934 -22.478 1.00 94.44 205 LEU A C 1
ATOM 1591 O O . LEU A 1 205 ? 13.876 7.239 -21.978 1.00 94.44 205 LEU A O 1
ATOM 1595 N N . GLN A 1 206 ? 13.127 8.498 -23.677 1.00 95.44 206 GLN A N 1
ATOM 1596 C CA . GLN A 1 206 ? 14.400 8.483 -24.392 1.00 95.44 206 GLN A CA 1
ATOM 1597 C C . GLN A 1 206 ? 15.297 9.586 -23.830 1.00 95.44 206 GLN A C 1
ATOM 1599 O O . GLN A 1 206 ? 14.962 10.764 -23.948 1.00 95.44 206 GLN A O 1
ATOM 1604 N N . ASP A 1 207 ? 16.440 9.196 -23.275 1.00 93.81 207 ASP A N 1
ATOM 1605 C CA . ASP A 1 207 ? 17.428 10.113 -22.708 1.00 93.81 207 ASP A CA 1
ATOM 1606 C C . ASP A 1 207 ? 18.456 10.512 -23.773 1.00 93.81 207 ASP A C 1
ATOM 1608 O O . ASP A 1 207 ? 18.774 11.689 -23.943 1.00 93.81 207 ASP A O 1
ATOM 1612 N N . ALA A 1 208 ? 18.946 9.528 -24.537 1.00 92.38 208 ALA A N 1
ATOM 1613 C CA . ALA A 1 208 ? 19.900 9.735 -25.620 1.00 92.38 208 ALA A CA 1
ATOM 1614 C C . ALA A 1 208 ? 19.788 8.661 -26.712 1.00 92.38 208 ALA A C 1
ATOM 1616 O O . ALA A 1 208 ? 19.227 7.581 -26.517 1.00 92.38 208 ALA A O 1
ATOM 1617 N N . LEU A 1 209 ? 20.359 8.969 -27.876 1.00 92.38 209 LEU A N 1
ATOM 1618 C CA . LEU A 1 209 ? 20.435 8.075 -29.027 1.00 92.38 209 LEU A CA 1
ATOM 1619 C C . LEU A 1 209 ? 21.864 8.066 -29.567 1.00 92.38 209 LEU A C 1
ATOM 1621 O O . LEU A 1 209 ? 22.418 9.125 -29.863 1.00 92.38 209 LEU A O 1
ATOM 1625 N N . LYS A 1 210 ? 22.454 6.878 -29.703 1.00 91.00 210 LYS A N 1
ATOM 1626 C CA . LYS A 1 210 ? 23.838 6.688 -30.156 1.00 91.00 210 LYS A CA 1
ATOM 1627 C C . LYS A 1 210 ? 23.902 5.655 -31.285 1.00 91.00 210 LYS A C 1
ATOM 1629 O O . LYS A 1 210 ? 23.112 4.714 -31.279 1.00 91.00 210 LYS A O 1
ATOM 1634 N N . PRO A 1 211 ? 24.826 5.771 -32.250 1.00 86.25 211 PRO A N 1
ATOM 1635 C CA . PRO A 1 211 ? 25.121 4.681 -33.175 1.00 86.25 211 PRO A CA 1
ATOM 1636 C C . PRO A 1 211 ? 25.736 3.478 -32.446 1.00 86.25 211 PRO A C 1
ATOM 1638 O O . PRO A 1 211 ? 26.476 3.633 -31.475 1.00 86.25 211 PRO A O 1
ATOM 1641 N N . VAL A 1 212 ? 25.496 2.265 -32.943 1.00 78.44 212 VAL A N 1
ATOM 1642 C CA . VAL A 1 212 ? 26.198 1.066 -32.463 1.00 78.44 212 VAL A CA 1
ATOM 1643 C C . VAL A 1 212 ? 27.688 1.183 -32.820 1.00 78.44 212 VAL A C 1
ATOM 1645 O O . VAL A 1 212 ? 28.047 1.153 -33.996 1.00 78.44 212 VAL A O 1
ATOM 1648 N N . GLY A 1 213 ? 28.551 1.306 -31.802 1.00 71.56 213 GLY A N 1
ATOM 1649 C CA . GLY A 1 213 ? 30.015 1.323 -31.948 1.00 71.56 213 GLY A CA 1
ATOM 1650 C C . GLY A 1 213 ? 30.707 2.681 -31.761 1.00 71.56 213 GLY A C 1
ATOM 1651 O O . GLY A 1 213 ? 31.869 2.799 -32.132 1.00 71.56 213 GLY A O 1
ATOM 1652 N N . SER A 1 214 ? 30.037 3.697 -31.207 1.00 58.66 214 SER A N 1
ATOM 1653 C CA . SER A 1 214 ? 30.622 5.031 -30.980 1.00 58.66 214 SER A CA 1
ATOM 1654 C C . SER A 1 214 ? 31.419 5.199 -29.673 1.00 58.66 214 SER A C 1
ATOM 1656 O O . SER A 1 214 ? 31.714 6.333 -29.308 1.00 58.66 214 SER A O 1
ATOM 1658 N N . ASP A 1 215 ? 31.759 4.119 -28.963 1.00 54.16 215 ASP A N 1
ATOM 1659 C CA . ASP A 1 215 ? 32.650 4.190 -27.796 1.00 54.16 215 ASP A CA 1
ATOM 1660 C C . ASP A 1 215 ? 34.111 4.203 -28.281 1.00 54.16 215 ASP A C 1
ATOM 1662 O O . ASP A 1 215 ? 34.733 3.153 -28.462 1.00 54.16 215 ASP A O 1
ATOM 1666 N N . GLY A 1 216 ? 34.622 5.406 -28.553 1.00 46.34 216 GLY A N 1
ATOM 1667 C CA . GLY A 1 216 ? 36.025 5.708 -28.839 1.00 46.34 216 GLY A CA 1
ATOM 1668 C C . GLY A 1 216 ? 36.505 6.872 -27.989 1.00 46.34 216 GLY A C 1
ATOM 1669 O O . GLY A 1 216 ? 35.732 7.849 -27.864 1.00 46.34 216 GLY A O 1
#

Sequence (216 aa):
MMGTLQKYFDYNLRGGCGFPSVTLLGERADWEEILRRVRKLPKYGSQPTEWSLLLIPIIKLMVESFDQPDSQQVKDFWLRACHSAGQDASGDIETMSGWITAFCFWSEYGTRTKHYSDEGLQGGGSRVPLADRKRLILNNTAYLIMHPSGIPNGVVSVPVTIRDDGSKLVYETTMVAGSVGMTATAAGDGDGLTTVQPRSGWWMLQDALKPVGSDG

Secondary structure (DSSP, 8-state):
--GGGTTT------PPP--S-----S-HHHHHHHHHHHTTGGGG-HHHHHHHHHHHHHHHHHHHHHH-TTSHHHHHHHHTS-EEE--SBTTB--EEESGGGGGGSB-TTSSBPP---HHHHHHTT-SS-GGGG---EETTEEPP-B-GGGPPPSEEEEEEEEEETTTTEEEEEEEEEEEEEEEEEESTT-SSEEEEEEEEEEEEEEEEEEETT---

pLDDT: mean 84.75, std 16.42, range [26.03, 98.38]

Foldseek 3Di:
DPVPCVVPDDPPPPDDDAQPDDDDDDDLVVLVVVLVVLVVQCVVDDLSVLLSVLVNLLSVLVSVCVVCVPDPVNRVLRRQQKDWDWDPDDQAAIKMAGSVQSVLQAAPVRHGQDFDDQCNRVVSSHPTHPVRLPFDDGPNDTGGIHHPVSRHDQKDKDWDWDQDPPVQKIFTKIKMWGFDAWDFDDDPPDPDRSDIGTDIDMDIGGPDMDGNPPPD